Protein AF-A0A8B7DPH7-F1 (afdb_monomer_lite)

Foldseek 3Di:
DDDDPPPPVVVVVQVVLLVLLVVCLVVCLVPPQPVPCLLVQQCVVVVLDDLVLLVCLVPQDDDSSSSSNSVSVSLVVSTDSSSVSSLVSCLPRPQPVNCVSPVDGSDDDDPRPPPPDDSPCSNPVDPPVVVVVVVVVVVVVVVVVVVVVVVVVVVVVVVVVVVVVVVVVVVVVVVVVVVVVVVVVVVVVVVPVVCVVVVVVVVVVVVVVVVVVVVVVVVVVVVVVVVVVVVVVVVVVVVVVVVVVVVVVVVVVVVVVVVVVVVVVVVVVVVVVVVD

Structure (mmCIF, N/CA/C/O backbone):
data_AF-A0A8B7DPH7-F1
#
_entry.id   AF-A0A8B7DPH7-F1
#
loop_
_atom_site.group_PDB
_atom_site.id
_atom_site.type_symbol
_atom_site.label_atom_id
_atom_site.label_alt_id
_atom_site.label_comp_id
_atom_site.label_asym_id
_atom_site.label_entity_id
_atom_site.label_seq_id
_atom_site.pdbx_PDB_ins_code
_atom_site.Cartn_x
_atom_site.Cartn_y
_atom_site.Cartn_z
_atom_site.occupancy
_atom_site.B_iso_or_equiv
_atom_site.auth_seq_id
_atom_site.auth_comp_id
_atom_site.auth_asym_id
_atom_site.auth_atom_id
_atom_site.pdbx_PDB_model_num
ATOM 1 N N . MET A 1 1 ? -3.226 -8.905 -74.292 1.00 37.16 1 MET A N 1
ATOM 2 C CA . MET A 1 1 ? -2.381 -7.760 -73.893 1.00 37.16 1 MET A CA 1
ATOM 3 C C . MET A 1 1 ? -2.930 -7.196 -72.593 1.00 37.16 1 MET A C 1
ATOM 5 O O . MET A 1 1 ? -3.768 -6.309 -72.605 1.00 37.16 1 MET A O 1
ATOM 9 N N . THR A 1 2 ? -2.536 -7.794 -71.476 1.00 36.38 2 THR A N 1
ATOM 10 C CA . THR A 1 2 ? -2.945 -7.416 -70.120 1.00 36.38 2 THR A CA 1
ATOM 11 C C . THR A 1 2 ? -1.921 -6.429 -69.569 1.00 36.38 2 THR A C 1
ATOM 13 O O . THR A 1 2 ? -0.795 -6.810 -69.261 1.00 36.38 2 THR A O 1
ATOM 16 N N . LYS A 1 3 ? -2.299 -5.150 -69.490 1.00 43.75 3 LYS A N 1
ATOM 17 C CA . LYS A 1 3 ? -1.575 -4.127 -68.729 1.00 43.75 3 LYS A CA 1
ATOM 18 C C . LYS A 1 3 ? -2.349 -3.799 -67.451 1.00 43.75 3 LYS A C 1
ATOM 20 O O . LYS A 1 3 ? -3.552 -3.573 -67.500 1.00 43.75 3 LYS A O 1
ATOM 25 N N . ASN A 1 4 ? -1.578 -3.730 -66.370 1.00 44.41 4 ASN A N 1
ATOM 26 C CA . ASN A 1 4 ? -1.725 -2.874 -65.192 1.00 44.41 4 ASN A CA 1
ATOM 27 C C . ASN A 1 4 ? -2.908 -3.118 -64.245 1.00 44.41 4 ASN A C 1
ATOM 29 O O . ASN A 1 4 ? -3.894 -2.394 -64.245 1.00 44.41 4 ASN A O 1
ATOM 33 N N . SER A 1 5 ? -2.709 -4.059 -63.319 1.00 42.81 5 SER A N 1
ATOM 34 C CA . SER A 1 5 ? -3.432 -4.142 -62.038 1.00 42.81 5 SER A CA 1
ATOM 35 C C . SER A 1 5 ? -2.510 -4.066 -60.804 1.00 42.81 5 SER A C 1
ATOM 37 O O . SER A 1 5 ? -2.996 -4.075 -59.680 1.00 42.81 5 SER A O 1
ATOM 39 N N . ASN A 1 6 ? -1.187 -3.940 -60.991 1.00 41.41 6 ASN A N 1
ATOM 40 C CA . ASN A 1 6 ? -0.203 -3.862 -59.895 1.00 41.41 6 ASN A CA 1
ATOM 41 C C . ASN A 1 6 ? 0.262 -2.430 -59.562 1.00 41.41 6 ASN A C 1
ATOM 43 O O . ASN A 1 6 ? 1.024 -2.247 -58.618 1.00 41.41 6 ASN A O 1
ATOM 47 N N . GLU A 1 7 ? -0.179 -1.410 -60.304 1.00 44.41 7 GLU A N 1
ATOM 48 C CA . GLU A 1 7 ? 0.215 -0.010 -60.059 1.00 44.41 7 GLU A CA 1
ATOM 49 C C . GLU A 1 7 ? -0.716 0.720 -59.079 1.00 44.41 7 GLU A C 1
ATOM 51 O O . GLU A 1 7 ? -0.328 1.728 -58.504 1.00 44.41 7 GLU A O 1
ATOM 56 N N . THR A 1 8 ? -1.929 0.220 -58.834 1.00 42.22 8 THR A N 1
ATOM 57 C CA . THR A 1 8 ? -2.944 0.953 -58.055 1.00 42.22 8 THR A CA 1
ATOM 58 C C . THR A 1 8 ? -2.850 0.712 -56.543 1.00 42.22 8 THR A C 1
ATOM 60 O O . THR A 1 8 ? -3.292 1.552 -55.766 1.00 42.22 8 THR A O 1
ATOM 63 N N . TYR A 1 9 ? -2.240 -0.397 -56.107 1.00 39.94 9 TYR A N 1
ATOM 64 C CA . TYR A 1 9 ? -2.121 -0.754 -54.682 1.00 39.94 9 TYR A CA 1
ATOM 65 C C . TYR A 1 9 ? -0.939 -0.096 -53.958 1.00 39.94 9 TYR A C 1
ATOM 67 O O . TYR A 1 9 ? -0.947 -0.020 -52.735 1.00 39.94 9 TYR A O 1
ATOM 75 N N . SER A 1 10 ? 0.071 0.396 -54.678 1.00 46.16 10 SER A N 1
ATOM 76 C CA . SER A 1 10 ? 1.234 1.056 -54.070 1.00 46.16 10 SER A CA 1
ATOM 77 C C . SER A 1 10 ? 1.030 2.559 -53.866 1.00 46.16 10 SER A C 1
ATOM 79 O O . SER A 1 10 ? 1.686 3.152 -53.019 1.00 46.16 10 SER A O 1
ATOM 81 N N . VAL A 1 11 ? 0.125 3.199 -54.611 1.00 48.25 11 VAL A N 1
ATOM 82 C CA . VAL A 1 11 ? -0.039 4.664 -54.598 1.00 48.25 11 VAL A CA 1
ATOM 83 C C . VAL A 1 11 ? -0.755 5.160 -53.333 1.00 48.25 11 VAL A C 1
ATOM 85 O O . VAL A 1 11 ? -0.396 6.210 -52.809 1.00 48.25 11 VAL A O 1
ATOM 88 N N . THR A 1 12 ? -1.695 4.391 -52.780 1.00 50.06 12 THR A N 1
ATOM 89 C CA . THR A 1 12 ? -2.508 4.796 -51.616 1.00 50.06 12 THR A CA 1
ATOM 90 C C . THR A 1 12 ? -1.765 4.728 -50.278 1.00 50.06 12 THR A C 1
ATOM 92 O O . THR A 1 12 ? -1.936 5.614 -49.445 1.00 50.06 12 THR A O 1
ATOM 95 N N . GLU A 1 13 ? -0.878 3.748 -50.065 1.00 53.19 13 GLU A N 1
ATOM 96 C CA . GLU A 1 13 ? 0.025 3.754 -48.898 1.00 53.19 13 GLU A CA 1
ATOM 97 C C . GLU A 1 13 ? 1.050 4.899 -48.979 1.00 53.19 13 GLU A C 1
ATOM 99 O O . GLU A 1 13 ? 1.464 5.447 -47.958 1.00 53.19 13 GLU A O 1
ATOM 104 N N . ASN A 1 14 ? 1.449 5.296 -50.190 1.00 53.53 14 ASN A N 1
ATOM 105 C CA . ASN A 1 14 ? 2.470 6.322 -50.401 1.00 53.53 14 ASN A CA 1
ATOM 106 C C . ASN A 1 14 ? 1.973 7.746 -50.100 1.00 53.53 14 ASN A C 1
ATOM 108 O O . ASN A 1 14 ? 2.756 8.550 -49.594 1.00 53.53 14 ASN A O 1
ATOM 112 N N . GLU A 1 15 ? 0.710 8.056 -50.398 1.00 56.31 15 GLU A N 1
ATOM 113 C CA . GLU A 1 15 ? 0.078 9.345 -50.068 1.00 56.31 15 GLU A CA 1
ATOM 114 C C . GLU A 1 15 ? -0.159 9.462 -48.552 1.00 56.31 15 GLU A C 1
ATOM 116 O O . GLU A 1 15 ? 0.304 10.418 -47.928 1.00 56.31 15 GLU A O 1
ATOM 121 N N . ASN A 1 16 ? -0.723 8.421 -47.925 1.00 64.81 16 ASN A N 1
ATOM 122 C CA . ASN A 1 16 ? -0.972 8.390 -46.478 1.00 64.81 16 ASN A CA 1
ATOM 123 C C . ASN A 1 16 ? 0.316 8.559 -45.652 1.00 64.81 16 ASN A C 1
ATOM 125 O O . ASN A 1 16 ? 0.336 9.276 -44.655 1.00 64.81 16 ASN A O 1
ATOM 129 N N . ASN A 1 17 ? 1.424 7.939 -46.074 1.00 64.50 17 ASN A N 1
ATOM 130 C CA . ASN A 1 17 ? 2.706 8.051 -45.373 1.00 64.50 17 ASN A CA 1
ATOM 131 C C . ASN A 1 17 ? 3.330 9.456 -45.470 1.00 64.50 17 ASN A C 1
ATOM 133 O O . ASN A 1 17 ? 4.033 9.874 -44.549 1.00 64.50 17 ASN A O 1
ATOM 137 N N . LYS A 1 18 ? 3.078 10.194 -46.561 1.00 67.00 18 LYS A N 1
ATOM 138 C CA . LYS A 1 18 ? 3.522 11.590 -46.708 1.00 67.00 18 LYS A CA 1
ATOM 139 C C . LYS A 1 18 ? 2.695 12.534 -45.838 1.00 67.00 18 LYS A C 1
ATOM 141 O O . LYS A 1 18 ? 3.274 13.387 -45.173 1.00 67.00 18 LYS A O 1
ATOM 146 N N . GLU A 1 19 ? 1.377 12.347 -45.795 1.00 67.69 19 GLU A N 1
ATOM 147 C CA . GLU A 1 19 ? 0.487 13.139 -44.937 1.00 67.69 19 GLU A CA 1
ATOM 148 C C . GLU A 1 19 ? 0.777 12.917 -43.442 1.00 67.69 19 GLU A C 1
ATOM 150 O O . GLU A 1 19 ? 0.804 13.869 -42.665 1.00 67.69 19 GLU A O 1
ATOM 155 N N . LEU A 1 20 ? 1.087 11.682 -43.028 1.00 67.12 20 LEU A N 1
ATOM 156 C CA . LEU A 1 20 ? 1.492 11.372 -41.648 1.00 67.12 20 LEU A CA 1
ATOM 157 C C . LEU A 1 20 ? 2.818 12.038 -41.254 1.00 67.12 20 LEU A C 1
ATOM 159 O O . LEU A 1 20 ? 2.953 12.536 -40.136 1.00 67.12 20 LEU A O 1
ATOM 163 N N . LEU A 1 21 ? 3.780 12.085 -42.178 1.00 70.50 21 LEU A N 1
ATOM 164 C CA . LEU A 1 21 ? 5.057 12.771 -41.976 1.00 70.50 21 LEU A CA 1
ATOM 165 C C . LEU A 1 21 ? 4.866 14.285 -41.809 1.00 70.50 21 LEU A C 1
ATOM 167 O O . LEU A 1 21 ? 5.524 14.891 -40.967 1.00 70.50 21 LEU A O 1
ATOM 171 N N . ASP A 1 22 ? 3.944 14.882 -42.569 1.00 68.75 22 ASP A N 1
ATOM 172 C CA . ASP A 1 22 ? 3.600 16.302 -42.461 1.00 68.75 22 ASP A CA 1
ATOM 173 C C . ASP A 1 22 ? 2.860 16.619 -41.150 1.00 68.75 22 ASP A C 1
ATOM 175 O O . ASP A 1 22 ? 3.186 17.606 -40.487 1.00 68.75 22 ASP A O 1
ATOM 179 N N . ASN A 1 23 ? 1.943 15.749 -40.716 1.00 69.06 23 ASN A N 1
ATOM 180 C CA . ASN A 1 23 ? 1.207 15.905 -39.456 1.00 69.06 23 ASN A CA 1
ATOM 181 C C . ASN A 1 23 ? 2.108 15.765 -38.215 1.00 6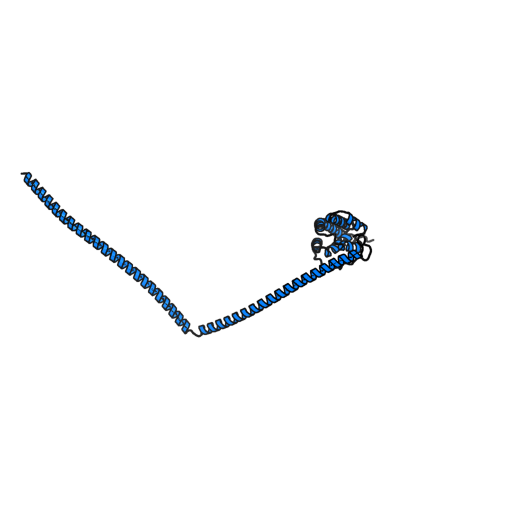9.06 23 ASN A C 1
ATOM 183 O O . ASN A 1 23 ? 1.915 16.469 -37.226 1.00 69.06 23 ASN A O 1
ATOM 187 N N . LEU A 1 24 ? 3.123 14.896 -38.272 1.00 65.56 24 LEU A N 1
ATOM 188 C CA . LEU A 1 24 ? 4.071 14.663 -37.173 1.00 65.56 24 LEU A CA 1
ATOM 189 C C . LEU A 1 24 ? 5.348 15.510 -37.284 1.00 65.56 24 LEU A C 1
ATOM 191 O O . LEU A 1 24 ? 6.212 15.446 -36.411 1.00 65.56 24 LEU A O 1
ATOM 195 N N . ARG A 1 25 ? 5.472 16.353 -38.317 1.00 70.56 25 ARG A N 1
ATOM 196 C CA . ARG A 1 25 ? 6.663 17.176 -38.594 1.00 70.56 25 ARG A CA 1
ATOM 197 C C . ARG A 1 25 ? 7.083 18.040 -37.409 1.00 70.56 25 ARG A C 1
ATOM 199 O O . ARG A 1 25 ? 8.279 18.181 -37.150 1.00 70.56 25 ARG A O 1
ATOM 206 N N . VAL A 1 26 ? 6.118 18.601 -36.681 1.00 67.62 26 VAL A N 1
ATOM 207 C CA . VAL A 1 26 ? 6.378 19.447 -35.507 1.00 67.62 26 VAL A CA 1
ATOM 208 C C . VAL A 1 26 ? 6.921 18.607 -34.351 1.00 67.62 26 VAL A C 1
ATOM 210 O O . VAL A 1 26 ? 7.946 18.959 -33.776 1.00 67.62 26 VAL A O 1
ATOM 213 N N . GLU A 1 27 ? 6.296 17.462 -34.075 1.00 65.12 27 GLU A N 1
ATOM 214 C CA . GLU A 1 27 ? 6.673 16.559 -32.983 1.00 65.12 27 GLU A CA 1
ATOM 215 C C . GLU A 1 27 ? 8.032 15.881 -33.230 1.00 65.12 27 GLU A C 1
ATOM 217 O O . GLU A 1 27 ? 8.851 15.741 -32.320 1.00 65.12 27 GLU A O 1
ATOM 222 N N . ILE A 1 28 ? 8.323 15.529 -34.485 1.00 68.12 28 ILE A N 1
ATOM 223 C CA . ILE A 1 28 ? 9.625 14.998 -34.898 1.00 68.12 28 ILE A CA 1
ATOM 224 C C . ILE A 1 28 ? 10.692 16.094 -34.779 1.00 68.12 28 ILE A C 1
ATOM 226 O O . ILE A 1 28 ? 11.747 15.855 -34.206 1.00 68.12 28 ILE A O 1
ATOM 230 N N . THR A 1 29 ? 10.426 17.324 -35.225 1.00 65.75 29 THR A N 1
ATOM 231 C CA . THR A 1 29 ? 11.390 18.438 -35.105 1.00 65.75 29 THR A CA 1
ATOM 232 C C . THR A 1 29 ? 11.739 18.777 -33.651 1.00 65.75 29 THR A C 1
ATOM 234 O O . THR A 1 29 ? 12.865 19.192 -33.356 1.00 65.75 29 THR A O 1
ATOM 237 N N . THR A 1 30 ? 10.804 18.584 -32.717 1.00 65.31 30 THR A N 1
ATOM 238 C CA . THR A 1 30 ? 11.044 18.824 -31.288 1.00 65.31 30 THR A CA 1
ATOM 239 C C . THR A 1 30 ? 11.777 17.674 -30.602 1.00 65.31 30 THR A C 1
ATOM 241 O O . THR A 1 30 ? 12.652 17.931 -29.771 1.00 65.31 30 THR A O 1
ATOM 244 N N . ASN A 1 31 ? 11.456 16.429 -30.963 1.00 63.78 31 ASN A N 1
ATOM 245 C CA . ASN A 1 31 ? 11.869 15.236 -30.217 1.00 63.78 31 ASN A CA 1
ATOM 246 C C . ASN A 1 31 ? 12.969 14.409 -30.901 1.00 63.78 31 ASN A C 1
ATOM 248 O O . ASN A 1 31 ? 13.509 13.492 -30.279 1.00 63.78 31 ASN A O 1
ATOM 252 N N . LEU A 1 32 ? 13.300 14.698 -32.162 1.00 66.94 32 LEU A N 1
ATOM 253 C CA . LEU A 1 32 ? 14.368 14.023 -32.893 1.00 66.94 32 LEU A CA 1
ATOM 254 C C . LEU A 1 32 ? 15.706 14.719 -32.646 1.00 66.94 32 LEU A C 1
ATOM 256 O O . LEU A 1 32 ? 15.852 15.924 -32.876 1.00 66.94 32 LEU A O 1
ATOM 260 N N . ASP A 1 33 ? 16.696 13.944 -32.208 1.00 62.97 33 ASP A N 1
ATOM 261 C CA . ASP A 1 33 ? 18.062 14.426 -32.065 1.00 62.97 33 ASP A CA 1
ATOM 262 C C . ASP A 1 33 ? 18.926 13.971 -33.243 1.00 62.97 33 ASP A C 1
ATOM 264 O O . ASP A 1 33 ? 19.362 12.826 -33.327 1.00 62.97 33 ASP A O 1
ATOM 268 N N . ILE A 1 34 ? 19.169 14.893 -34.171 1.00 59.25 34 ILE A N 1
ATOM 269 C CA . ILE A 1 34 ? 19.944 14.655 -35.398 1.00 59.25 34 ILE A CA 1
ATOM 270 C C . ILE A 1 34 ? 21.416 14.379 -35.103 1.00 59.25 34 ILE A C 1
ATOM 272 O O . ILE A 1 34 ? 22.117 13.786 -35.916 1.00 59.25 34 ILE A O 1
ATOM 276 N N . HIS A 1 35 ? 21.905 14.809 -33.940 1.00 55.56 35 HIS A N 1
ATOM 277 C CA . HIS A 1 35 ? 23.291 14.576 -33.551 1.00 55.56 35 HIS A CA 1
ATOM 278 C C . HIS A 1 35 ? 23.592 13.091 -33.313 1.00 55.56 35 HIS A C 1
ATOM 280 O O . HIS A 1 35 ? 24.759 12.702 -33.279 1.00 55.56 35 HIS A O 1
ATOM 286 N N . ARG A 1 36 ? 22.562 12.239 -33.208 1.00 55.19 36 ARG A N 1
ATOM 287 C CA . ARG A 1 36 ? 22.741 10.790 -33.201 1.00 55.19 36 ARG A CA 1
ATOM 288 C C . ARG A 1 36 ? 22.964 10.267 -34.616 1.00 55.19 36 ARG A C 1
ATOM 290 O O . ARG A 1 36 ? 22.043 10.085 -35.410 1.00 55.19 36 ARG A O 1
ATOM 297 N N . GLN A 1 37 ? 24.230 9.975 -34.893 1.00 57.84 37 GLN A N 1
ATOM 298 C CA . GLN A 1 37 ? 24.756 9.506 -36.176 1.00 57.84 37 GLN A CA 1
ATOM 299 C C . GLN A 1 37 ? 24.141 8.187 -36.678 1.00 57.84 37 GLN A C 1
ATOM 301 O O . GLN A 1 37 ? 24.302 7.839 -37.844 1.00 57.84 37 GLN A O 1
ATOM 306 N N . PHE A 1 38 ? 23.393 7.462 -35.842 1.00 65.25 38 PHE A N 1
ATOM 307 C CA . PHE A 1 38 ? 22.786 6.188 -36.215 1.00 65.25 38 PHE A CA 1
ATOM 308 C C . PHE A 1 38 ? 21.736 6.322 -37.326 1.00 65.25 38 PHE A C 1
ATOM 310 O O . PHE A 1 38 ? 21.751 5.519 -38.257 1.00 65.25 38 PHE A O 1
ATOM 317 N N . ILE A 1 39 ? 20.852 7.331 -37.278 1.00 71.62 39 ILE A N 1
ATOM 318 C CA . ILE A 1 39 ? 19.797 7.490 -38.299 1.00 71.62 39 ILE A CA 1
ATOM 319 C C . ILE A 1 39 ? 20.412 7.749 -39.674 1.00 71.62 39 ILE A C 1
ATOM 321 O O . ILE A 1 39 ? 20.001 7.129 -40.655 1.00 71.62 39 ILE A O 1
ATOM 325 N N . PHE A 1 40 ? 21.419 8.621 -39.753 1.00 68.69 40 PHE A N 1
ATOM 326 C CA . PHE A 1 40 ? 22.119 8.883 -41.010 1.00 68.69 40 PHE A CA 1
ATOM 327 C C . PHE A 1 40 ? 22.828 7.645 -41.523 1.00 68.69 40 PHE A C 1
ATOM 329 O O . PHE A 1 40 ? 22.610 7.248 -42.663 1.00 68.69 40 PHE A O 1
ATOM 336 N N . SER A 1 41 ? 23.603 6.982 -40.670 1.00 65.62 41 SER A N 1
ATOM 337 C CA . SER A 1 41 ? 24.344 5.783 -41.049 1.00 65.62 41 SER A CA 1
ATOM 338 C C . SER A 1 41 ? 23.421 4.644 -41.487 1.00 65.62 41 SER A C 1
ATOM 340 O O . SER A 1 41 ? 23.726 3.936 -42.449 1.00 65.62 41 SER A O 1
ATOM 342 N N . TYR A 1 42 ? 22.251 4.503 -40.857 1.00 69.38 42 TYR A N 1
ATOM 343 C CA . TYR A 1 42 ? 21.229 3.548 -41.273 1.00 69.38 42 TYR A CA 1
ATOM 344 C C . TYR A 1 42 ? 20.652 3.903 -42.649 1.00 69.38 42 TYR A C 1
ATOM 346 O O . TYR A 1 42 ? 20.609 3.048 -43.534 1.00 69.38 42 TYR A O 1
ATOM 354 N N . LEU A 1 43 ? 20.270 5.160 -42.877 1.00 72.19 43 LEU A N 1
ATOM 355 C CA . LEU A 1 43 ? 19.687 5.593 -44.148 1.00 72.19 43 LEU A CA 1
ATOM 356 C C . LEU A 1 43 ? 20.696 5.578 -45.312 1.00 72.19 43 LEU A C 1
ATOM 358 O O . LEU A 1 43 ? 20.323 5.199 -46.424 1.00 72.19 43 LEU A O 1
ATOM 362 N N . ILE A 1 44 ? 21.973 5.880 -45.057 1.00 71.56 44 ILE A N 1
ATOM 363 C CA . ILE A 1 44 ? 23.074 5.720 -46.023 1.00 71.56 44 ILE A CA 1
ATOM 364 C C . ILE A 1 44 ? 23.278 4.233 -46.344 1.00 71.56 44 ILE A C 1
ATOM 366 O O . ILE A 1 44 ? 23.359 3.852 -47.512 1.00 71.56 44 ILE A O 1
ATOM 370 N N . SER A 1 45 ? 23.271 3.350 -45.334 1.00 67.38 45 SER A N 1
ATOM 371 C CA . SER A 1 45 ? 23.409 1.897 -45.553 1.00 67.38 45 SER A CA 1
ATOM 372 C C . SER A 1 45 ? 22.277 1.312 -46.407 1.00 67.38 45 SER A C 1
ATOM 374 O O . SER A 1 45 ? 22.467 0.335 -47.134 1.00 67.38 45 SER A O 1
ATOM 376 N N . LYS A 1 46 ? 21.093 1.933 -46.346 1.00 68.00 46 LYS A N 1
ATOM 377 C CA . LYS A 1 46 ? 19.915 1.582 -47.144 1.00 68.00 46 LYS A CA 1
ATOM 378 C C . LYS A 1 46 ? 19.852 2.311 -48.489 1.00 68.00 46 LYS A C 1
ATOM 380 O O . LYS A 1 46 ? 18.882 2.109 -49.213 1.00 68.00 46 LYS A O 1
ATOM 385 N N . LYS A 1 47 ? 20.882 3.096 -48.846 1.00 66.12 47 LYS A N 1
ATOM 386 C CA . LYS A 1 47 ? 20.969 3.909 -50.076 1.00 66.12 47 LYS A CA 1
ATOM 387 C C . LYS A 1 47 ? 19.789 4.874 -50.250 1.00 66.12 47 LYS A C 1
ATOM 389 O O . LYS A 1 47 ? 19.335 5.118 -51.364 1.00 66.12 47 LYS A O 1
ATOM 394 N N . VAL A 1 48 ? 19.241 5.359 -49.138 1.00 73.75 48 VAL A N 1
ATOM 395 C CA . VAL A 1 48 ? 18.148 6.342 -49.127 1.00 73.75 48 VAL A CA 1
ATOM 396 C C . VAL A 1 48 ? 18.706 7.764 -49.140 1.00 73.75 48 VAL A C 1
ATOM 398 O O . VAL A 1 48 ? 18.107 8.646 -49.753 1.00 73.75 48 VAL A O 1
ATOM 401 N N . LEU A 1 49 ? 19.838 7.975 -48.468 1.00 74.19 49 LEU A N 1
ATOM 402 C CA . LEU A 1 49 ? 20.562 9.241 -48.441 1.00 74.19 49 LEU A CA 1
ATOM 403 C C . LEU A 1 49 ? 21.903 9.083 -49.142 1.00 74.19 49 LEU A C 1
ATOM 405 O O . LEU A 1 49 ? 22.606 8.096 -48.906 1.00 74.19 49 LEU A O 1
ATOM 409 N N . ASP A 1 50 ? 22.231 10.074 -49.963 1.00 76.62 50 ASP A N 1
ATOM 410 C CA . ASP A 1 50 ? 23.534 10.208 -50.599 1.00 76.62 50 ASP A CA 1
ATOM 411 C C . ASP A 1 50 ? 24.419 11.170 -49.789 1.00 76.62 50 ASP A C 1
ATOM 413 O O . ASP A 1 50 ? 23.946 11.919 -48.932 1.00 76.62 50 ASP A O 1
ATOM 417 N N . GLU A 1 51 ? 25.723 11.154 -50.053 1.00 66.94 51 GLU A N 1
ATOM 418 C CA . GLU A 1 51 ? 26.713 11.970 -49.337 1.00 66.94 51 GLU A CA 1
ATOM 419 C C . GLU A 1 51 ? 26.433 13.480 -49.468 1.00 66.94 51 GLU A C 1
ATOM 421 O O . GLU A 1 51 ? 26.502 14.215 -48.482 1.00 66.94 51 GLU A O 1
ATOM 426 N N . GLU A 1 52 ? 25.983 13.915 -50.649 1.00 72.44 52 GLU A N 1
ATOM 427 C CA . GLU A 1 52 ? 25.555 15.295 -50.924 1.00 72.44 52 GLU A CA 1
ATOM 428 C C . GLU A 1 52 ? 24.317 15.703 -50.108 1.00 72.44 52 GLU A C 1
ATOM 430 O O . GLU A 1 52 ? 24.217 16.842 -49.648 1.00 72.44 52 GLU A O 1
ATOM 435 N N . ASP A 1 53 ? 23.380 14.777 -49.876 1.00 76.06 53 ASP A N 1
ATOM 436 C CA . ASP A 1 53 ? 22.194 15.049 -49.059 1.00 76.06 53 ASP A CA 1
ATOM 437 C C . ASP A 1 53 ? 22.593 15.254 -47.591 1.00 76.06 53 ASP A C 1
ATOM 439 O O . ASP A 1 53 ? 22.086 16.154 -46.916 1.00 76.06 53 ASP A O 1
ATOM 443 N N . CYS A 1 54 ? 23.524 14.438 -47.089 1.00 69.94 54 CYS A N 1
ATOM 444 C CA . CYS A 1 54 ? 24.050 14.558 -45.732 1.00 69.94 54 CYS A CA 1
ATOM 445 C C . CYS A 1 54 ? 24.781 15.889 -45.521 1.00 69.94 54 CYS A C 1
ATOM 447 O O . CYS A 1 54 ? 24.544 16.562 -44.514 1.00 69.94 54 CYS A O 1
ATOM 449 N N . GLU A 1 55 ? 25.605 16.307 -46.481 1.00 70.19 55 GLU A N 1
ATOM 450 C CA . GLU A 1 55 ? 26.269 17.610 -46.450 1.00 70.19 55 GLU A CA 1
ATOM 451 C C . GLU A 1 55 ? 25.252 18.762 -46.513 1.00 70.19 55 GLU A C 1
ATOM 453 O O . GLU A 1 55 ? 25.333 19.711 -45.726 1.00 70.19 55 GLU A O 1
ATOM 458 N N . GLN A 1 56 ? 24.221 18.645 -47.358 1.00 76.88 56 GLN A N 1
ATOM 459 C CA . GLN A 1 56 ? 23.132 19.620 -47.429 1.00 76.88 56 GLN A CA 1
ATOM 460 C C . GLN A 1 56 ? 22.423 19.777 -46.074 1.00 76.88 56 GLN A C 1
ATOM 462 O O . GLN A 1 56 ? 22.160 20.899 -45.643 1.00 76.88 56 GLN A O 1
ATOM 467 N N . ILE A 1 57 ? 22.148 18.679 -45.367 1.00 75.44 57 ILE A N 1
ATOM 468 C CA . ILE A 1 57 ? 21.485 18.703 -44.052 1.00 75.44 57 ILE A CA 1
ATOM 469 C C . ILE A 1 57 ? 22.377 19.357 -43.003 1.00 75.44 57 ILE A C 1
ATOM 471 O O . ILE A 1 57 ? 21.906 20.192 -42.226 1.00 75.44 57 ILE A O 1
ATOM 475 N N . MET A 1 58 ? 23.668 19.028 -43.005 1.00 68.81 58 MET A N 1
ATOM 476 C CA . MET A 1 58 ? 24.637 19.583 -42.063 1.00 68.81 58 MET A CA 1
ATOM 477 C C . MET A 1 58 ? 24.856 21.086 -42.260 1.00 68.81 58 MET A C 1
ATOM 479 O O . MET A 1 58 ? 25.006 21.796 -41.259 1.00 68.81 58 MET A O 1
ATOM 483 N N . ASN A 1 59 ? 24.772 21.560 -43.507 1.00 70.88 59 ASN A N 1
ATOM 484 C CA . ASN A 1 59 ? 24.971 22.957 -43.898 1.00 70.88 59 ASN A CA 1
ATOM 485 C C . ASN A 1 59 ? 23.669 23.786 -43.949 1.00 70.88 59 ASN A C 1
ATOM 487 O O . ASN A 1 59 ? 23.723 25.003 -44.106 1.00 70.88 59 ASN A O 1
ATOM 491 N N . SER A 1 60 ? 22.497 23.159 -43.790 1.00 68.06 60 SER A N 1
ATOM 492 C CA . SER A 1 60 ? 21.184 23.813 -43.951 1.00 68.06 60 SER A CA 1
ATOM 493 C C . SER A 1 60 ? 20.795 24.820 -42.858 1.00 68.06 60 SER A C 1
ATOM 495 O O . SER A 1 60 ? 19.899 25.637 -43.075 1.00 68.06 60 SER A O 1
ATOM 497 N N . GLY A 1 61 ? 21.431 24.790 -41.683 1.00 64.44 61 GLY A N 1
ATOM 498 C CA . GLY A 1 61 ? 21.090 25.703 -40.589 1.00 64.44 61 GLY A CA 1
ATOM 499 C C . GLY A 1 61 ? 21.984 25.583 -39.357 1.00 64.44 61 GLY A C 1
ATOM 500 O O . GLY A 1 61 ? 22.665 24.580 -39.157 1.00 64.44 61 GLY A O 1
ATOM 501 N N . VAL A 1 62 ? 21.971 26.613 -38.507 1.00 65.00 62 VAL A N 1
ATOM 502 C CA . VAL A 1 62 ? 22.780 26.667 -37.271 1.00 65.00 62 VAL A CA 1
ATOM 503 C C . VAL A 1 62 ? 22.088 25.919 -36.129 1.00 65.00 62 VAL A C 1
ATOM 505 O O . VAL A 1 62 ? 22.749 25.349 -35.263 1.00 65.00 62 VAL A O 1
ATOM 508 N N . THR A 1 63 ? 20.752 25.883 -36.125 1.00 72.62 63 THR A N 1
ATOM 509 C CA . THR A 1 63 ? 19.975 25.251 -35.053 1.00 72.62 63 THR A CA 1
ATOM 510 C C . THR A 1 63 ? 19.590 23.815 -35.398 1.00 72.62 63 THR A C 1
ATOM 512 O O . THR A 1 63 ? 19.300 23.481 -36.549 1.00 72.62 63 THR A O 1
ATOM 515 N N . ARG A 1 64 ? 19.519 22.955 -34.373 1.00 72.44 64 ARG A N 1
ATOM 516 C CA . ARG A 1 64 ? 19.090 21.551 -34.505 1.00 72.44 64 ARG A CA 1
ATOM 517 C C . ARG A 1 64 ? 17.765 21.432 -35.261 1.00 72.44 64 ARG A C 1
ATOM 519 O O . ARG A 1 64 ? 17.642 20.619 -36.161 1.00 72.44 64 ARG A O 1
ATOM 526 N N . GLN A 1 65 ? 16.792 22.282 -34.942 1.00 72.44 65 GLN A N 1
ATOM 527 C CA . GLN A 1 65 ? 15.455 22.245 -35.543 1.00 72.44 65 GLN A CA 1
ATOM 528 C C . GLN A 1 65 ? 15.470 22.530 -37.052 1.00 72.44 65 GLN A C 1
ATOM 530 O O . GLN A 1 65 ? 14.769 21.859 -37.801 1.00 72.44 65 GLN A O 1
ATOM 535 N N . GLN A 1 66 ? 16.300 23.471 -37.515 1.00 73.75 66 GLN A N 1
ATOM 536 C CA . GLN A 1 66 ? 16.440 23.773 -38.946 1.00 73.75 66 GLN A CA 1
ATOM 537 C C . GLN A 1 66 ? 17.024 22.587 -39.713 1.00 73.75 66 GLN A C 1
ATOM 539 O O . GLN A 1 66 ? 16.511 22.223 -40.773 1.00 73.75 66 GLN A O 1
ATOM 544 N N . LYS A 1 67 ? 18.028 21.930 -39.125 1.00 75.81 67 LYS A N 1
ATOM 545 C CA . LYS A 1 67 ? 18.592 20.697 -39.673 1.00 75.81 67 LYS A CA 1
ATOM 546 C C . LYS A 1 67 ? 17.545 19.573 -39.722 1.00 75.81 67 LYS A C 1
ATOM 548 O O . LYS A 1 67 ? 17.519 18.835 -40.703 1.00 75.81 67 LYS A O 1
ATOM 553 N N . VAL A 1 68 ? 16.643 19.464 -38.727 1.00 75.94 68 VAL A N 1
ATOM 554 C CA . VAL A 1 68 ? 15.612 18.394 -38.698 1.00 75.94 68 VAL A CA 1
ATOM 555 C C . VAL A 1 68 ? 14.617 18.656 -39.818 1.00 75.94 68 VAL A C 1
ATOM 557 O O . VAL A 1 68 ? 14.273 17.747 -40.567 1.00 75.94 68 VAL A O 1
ATOM 560 N N . CYS A 1 69 ? 14.182 19.907 -39.963 1.00 76.69 69 CYS A N 1
ATOM 561 C CA . CYS A 1 69 ? 13.272 20.311 -41.025 1.00 76.69 69 CYS A CA 1
ATOM 562 C C . CYS A 1 69 ? 13.842 19.980 -42.409 1.00 76.69 69 CYS A C 1
ATOM 564 O O . CYS A 1 69 ? 13.145 19.362 -43.210 1.00 76.69 69 CYS A O 1
ATOM 566 N N . CYS A 1 70 ? 15.111 20.320 -42.665 1.00 77.88 70 CYS A N 1
ATOM 567 C CA . CYS A 1 70 ? 15.768 20.010 -43.935 1.00 77.88 70 CYS A CA 1
ATOM 568 C C . CYS A 1 70 ? 15.880 18.495 -44.174 1.00 77.88 70 CYS A C 1
ATOM 570 O O . CYS A 1 70 ? 15.601 18.011 -45.271 1.00 77.88 70 CYS A O 1
ATOM 572 N N . PHE A 1 71 ? 16.212 17.734 -43.131 1.00 79.69 71 PHE A N 1
ATOM 573 C CA . PHE A 1 71 ? 16.272 16.275 -43.171 1.00 79.69 71 PHE A CA 1
ATOM 574 C C . PHE A 1 71 ? 14.919 15.631 -43.513 1.00 79.69 71 PHE A C 1
ATOM 576 O O . PHE A 1 71 ? 14.846 14.773 -44.395 1.00 79.69 71 PHE A O 1
ATOM 583 N N . ILE A 1 72 ? 13.834 16.086 -42.881 1.00 78.88 72 ILE A N 1
ATOM 584 C CA . ILE A 1 72 ? 12.467 15.634 -43.179 1.00 78.88 72 ILE A CA 1
ATOM 585 C C . ILE A 1 72 ? 12.096 15.972 -44.631 1.00 78.88 72 ILE A C 1
ATOM 587 O O . ILE A 1 72 ? 11.533 15.131 -45.334 1.00 78.88 72 ILE A O 1
ATOM 591 N N . ASP A 1 73 ? 12.452 17.167 -45.111 1.00 81.44 73 ASP A N 1
ATOM 592 C CA . ASP A 1 73 ? 12.186 17.585 -46.492 1.00 81.44 73 ASP A CA 1
ATOM 593 C C . ASP A 1 73 ? 12.960 16.741 -47.520 1.00 81.44 73 ASP A C 1
ATOM 595 O O . ASP A 1 73 ? 12.446 16.450 -48.603 1.00 81.44 73 ASP A O 1
ATOM 599 N N . ILE A 1 74 ? 14.176 16.299 -47.194 1.00 81.44 74 ILE A N 1
ATOM 600 C CA . ILE A 1 74 ? 14.964 15.384 -48.035 1.00 81.44 74 ILE A CA 1
ATOM 601 C C . ILE A 1 74 ? 14.349 13.986 -48.054 1.00 81.44 74 ILE A C 1
ATOM 603 O O . ILE A 1 74 ? 14.151 13.427 -49.134 1.00 81.44 74 ILE A O 1
ATOM 607 N N . ILE A 1 75 ? 13.957 13.445 -46.898 1.00 79.62 75 ILE A N 1
ATOM 608 C CA . ILE A 1 75 ? 13.259 12.151 -46.828 1.00 79.62 75 ILE A CA 1
ATOM 609 C C . ILE A 1 75 ? 11.964 12.193 -47.644 1.00 79.62 75 ILE A C 1
ATOM 611 O O . ILE A 1 75 ? 11.668 11.259 -48.392 1.00 79.62 75 ILE A O 1
ATOM 615 N N . ARG A 1 76 ? 11.222 13.303 -47.568 1.00 77.12 76 ARG A N 1
ATOM 616 C CA . ARG A 1 76 ? 10.013 13.519 -48.368 1.00 77.12 76 ARG A CA 1
ATOM 617 C C . ARG A 1 76 ? 10.308 13.513 -49.870 1.00 77.12 76 ARG A C 1
ATOM 619 O O . ARG A 1 76 ? 9.550 12.903 -50.627 1.00 77.12 76 ARG A O 1
ATOM 626 N N . ARG A 1 77 ? 11.409 14.143 -50.304 1.00 78.62 77 ARG A N 1
ATOM 627 C CA . ARG A 1 77 ? 11.862 14.155 -51.710 1.00 78.62 77 ARG A CA 1
ATOM 628 C C . ARG A 1 77 ? 12.281 12.768 -52.214 1.00 78.62 77 ARG A C 1
ATOM 630 O O . ARG A 1 77 ? 12.021 12.457 -53.372 1.00 78.62 77 ARG A O 1
ATOM 637 N N . LYS A 1 78 ? 12.857 11.916 -51.357 1.00 76.75 78 LYS A N 1
ATOM 638 C CA . LYS A 1 78 ? 13.267 10.535 -51.698 1.00 76.75 78 LYS A CA 1
ATOM 639 C C . LYS A 1 78 ? 12.092 9.543 -51.798 1.00 76.75 78 LYS A C 1
ATOM 641 O O . LYS A 1 78 ? 12.275 8.411 -52.245 1.00 76.75 78 LYS A O 1
ATOM 646 N N . GLY A 1 79 ? 10.875 9.956 -51.439 1.00 74.50 79 GLY A N 1
ATOM 647 C CA . GLY A 1 79 ? 9.650 9.183 -51.657 1.00 74.50 79 GLY A CA 1
ATOM 648 C C . GLY A 1 79 ? 9.404 8.071 -50.629 1.00 74.50 79 GLY A C 1
ATOM 649 O O . GLY A 1 79 ? 9.968 8.053 -49.538 1.00 74.50 79 GLY A O 1
ATOM 650 N N . SER A 1 80 ? 8.515 7.132 -50.962 1.00 69.06 80 SER A N 1
ATOM 651 C CA . SER A 1 80 ? 7.967 6.152 -50.008 1.00 69.06 80 SER A CA 1
ATOM 652 C C . SER A 1 80 ? 8.984 5.161 -49.448 1.00 69.06 80 SER A C 1
ATOM 654 O O . SER A 1 80 ? 8.869 4.752 -48.292 1.00 69.06 80 SER A O 1
ATOM 656 N N . SER A 1 81 ? 10.019 4.825 -50.222 1.00 72.69 81 SER A N 1
ATOM 657 C CA . SER A 1 81 ? 11.144 4.030 -49.723 1.00 72.69 81 SER A CA 1
ATOM 658 C C . SER A 1 81 ? 11.877 4.761 -48.595 1.00 72.69 81 SER A C 1
ATOM 660 O O . SER A 1 81 ? 12.201 4.149 -47.579 1.00 72.69 81 SER A O 1
ATOM 662 N N . GLY A 1 82 ? 12.075 6.077 -48.720 1.00 73.12 82 GLY A N 1
ATOM 663 C CA . GLY A 1 82 ? 12.746 6.867 -47.693 1.00 73.12 82 GLY A CA 1
ATOM 664 C C . GLY A 1 82 ? 11.938 6.966 -46.406 1.00 73.12 82 GLY A C 1
ATOM 665 O O . GLY A 1 82 ? 12.482 6.761 -45.325 1.00 73.12 82 GLY A O 1
ATOM 666 N N . ILE A 1 83 ? 10.625 7.177 -46.522 1.00 75.19 83 ILE A N 1
ATOM 667 C CA . ILE A 1 83 ? 9.726 7.261 -45.363 1.00 75.19 83 ILE A CA 1
ATOM 668 C C . ILE A 1 83 ? 9.665 5.921 -44.617 1.00 75.19 83 ILE A C 1
ATOM 670 O O . ILE A 1 83 ? 9.771 5.896 -43.396 1.00 75.19 83 ILE A O 1
ATOM 674 N N . LYS A 1 84 ? 9.579 4.793 -45.332 1.00 75.69 84 LYS A N 1
ATOM 675 C CA . LYS A 1 84 ? 9.552 3.462 -44.709 1.00 75.69 84 LYS A CA 1
ATOM 676 C C . LYS A 1 84 ? 10.821 3.169 -43.905 1.00 75.69 84 LYS A C 1
ATOM 678 O O . LYS A 1 84 ? 10.738 2.771 -42.749 1.00 75.69 84 LYS A O 1
ATOM 683 N N . HIS A 1 85 ? 11.991 3.411 -44.494 1.00 74.25 85 HIS A N 1
ATOM 684 C CA . HIS A 1 85 ? 13.262 3.194 -43.799 1.00 74.25 85 HIS A CA 1
ATOM 685 C C . HIS A 1 85 ? 13.493 4.218 -42.681 1.00 74.25 85 HIS A C 1
ATOM 687 O O . HIS A 1 85 ? 14.141 3.897 -41.689 1.00 74.25 85 HIS A O 1
ATOM 693 N N . PHE A 1 86 ? 12.945 5.427 -42.804 1.00 76.81 86 PHE A N 1
ATOM 694 C CA . PHE A 1 86 ? 12.962 6.413 -41.730 1.00 76.81 86 PHE A CA 1
ATOM 695 C C . PHE A 1 86 ? 12.122 5.966 -40.528 1.00 76.81 86 PHE A C 1
ATOM 697 O O . PHE A 1 86 ? 12.586 6.072 -39.398 1.00 76.81 86 PHE A O 1
ATOM 704 N N . ILE A 1 87 ? 10.934 5.399 -40.752 1.00 74.25 87 ILE A N 1
ATOM 705 C CA . ILE A 1 87 ? 10.102 4.825 -39.683 1.00 74.25 87 ILE A CA 1
ATOM 706 C C . ILE A 1 87 ? 10.827 3.660 -38.999 1.00 74.25 87 ILE A C 1
ATOM 708 O O . ILE A 1 87 ? 10.857 3.601 -37.772 1.00 74.25 87 ILE A O 1
ATOM 712 N N . ASP A 1 88 ? 11.469 2.782 -39.773 1.00 72.81 88 ASP A N 1
ATOM 713 C CA . ASP A 1 88 ? 12.287 1.696 -39.220 1.00 72.81 88 ASP A CA 1
ATOM 714 C C . ASP A 1 88 ? 13.452 2.239 -38.364 1.00 72.81 88 ASP A C 1
ATOM 716 O O . ASP A 1 88 ? 13.795 1.656 -37.338 1.00 72.81 88 ASP A O 1
ATOM 720 N N . ALA A 1 89 ? 14.046 3.377 -38.744 1.00 71.81 89 ALA A N 1
ATOM 721 C CA . ALA A 1 89 ? 15.088 4.041 -37.956 1.00 71.81 89 ALA A CA 1
ATOM 722 C C . ALA A 1 89 ? 14.532 4.727 -36.691 1.00 71.81 89 ALA A C 1
ATOM 724 O O . ALA A 1 89 ? 15.181 4.711 -35.641 1.00 71.81 89 ALA A O 1
ATOM 725 N N . LEU A 1 90 ? 13.322 5.298 -36.764 1.00 72.75 90 LEU A N 1
ATOM 726 C CA . LEU A 1 90 ? 12.621 5.888 -35.618 1.00 72.75 90 LEU A CA 1
ATOM 727 C C . LEU A 1 90 ? 12.269 4.845 -34.553 1.00 72.75 90 LEU A C 1
ATOM 729 O O . LEU A 1 90 ? 12.281 5.182 -33.370 1.00 72.75 90 LEU A O 1
ATOM 733 N N . GLU A 1 91 ? 12.002 3.593 -34.947 1.00 70.56 91 GLU A N 1
ATOM 734 C CA . GLU A 1 91 ? 11.776 2.472 -34.019 1.00 70.56 91 GLU A CA 1
ATOM 735 C C . GLU A 1 91 ? 12.932 2.312 -33.016 1.00 70.56 91 GLU A C 1
ATOM 737 O O . GLU A 1 91 ? 12.704 1.955 -31.860 1.00 70.56 91 GLU A O 1
ATOM 742 N N . TYR A 1 92 ? 14.158 2.628 -33.448 1.00 66.38 92 TYR A N 1
ATOM 743 C CA . TYR A 1 92 ? 15.378 2.502 -32.654 1.00 66.38 92 TYR A CA 1
ATOM 744 C C . TYR A 1 92 ? 15.714 3.766 -31.855 1.00 66.38 92 TYR A C 1
ATOM 746 O O . TYR A 1 92 ? 15.999 3.682 -30.661 1.00 66.38 92 TYR A O 1
ATOM 754 N N . GLU A 1 93 ? 15.694 4.939 -32.496 1.00 65.12 93 GLU A N 1
ATOM 755 C CA . GLU A 1 93 ? 16.133 6.175 -31.836 1.00 65.12 93 GLU A CA 1
ATOM 756 C C . GLU A 1 93 ? 15.104 6.757 -30.874 1.00 65.12 93 GLU A C 1
ATOM 758 O O . GLU A 1 93 ? 15.462 7.341 -29.849 1.00 65.12 93 GLU A O 1
ATOM 763 N N . ASN A 1 94 ? 13.816 6.617 -31.187 1.00 66.56 94 ASN A N 1
ATOM 764 C CA . ASN A 1 94 ? 12.769 7.164 -30.345 1.00 66.56 94 ASN A CA 1
ATOM 765 C C . ASN A 1 94 ? 11.512 6.281 -30.393 1.00 66.56 94 ASN A C 1
ATOM 767 O O . ASN A 1 94 ? 10.578 6.556 -31.156 1.00 66.56 94 ASN A O 1
ATOM 771 N N . PRO A 1 95 ? 11.441 5.242 -29.538 1.00 66.56 95 PRO A N 1
ATOM 772 C CA . PRO A 1 95 ? 10.306 4.323 -29.514 1.00 66.56 95 PRO A CA 1
ATOM 773 C C . PRO A 1 95 ? 8.978 5.015 -29.158 1.00 66.56 95 PRO A C 1
ATOM 775 O O . PRO A 1 95 ? 7.913 4.490 -29.488 1.00 66.56 95 PRO A O 1
ATOM 778 N N . ALA A 1 96 ? 9.012 6.200 -28.530 1.00 63.28 96 ALA A N 1
ATOM 779 C CA . ALA A 1 96 ? 7.817 7.005 -28.281 1.00 63.28 96 ALA A CA 1
ATOM 780 C C . ALA A 1 96 ? 7.284 7.649 -29.574 1.00 63.28 96 ALA A C 1
ATOM 782 O O . ALA A 1 96 ? 6.084 7.570 -29.838 1.00 63.28 96 ALA A O 1
ATOM 783 N N . LEU A 1 97 ? 8.168 8.193 -30.420 1.00 67.31 97 LEU A N 1
ATOM 784 C CA . LEU A 1 97 ? 7.793 8.728 -31.736 1.00 67.31 97 LEU A CA 1
ATOM 785 C C . LEU A 1 97 ? 7.359 7.626 -32.708 1.00 67.31 97 LEU A C 1
ATOM 787 O O . LEU A 1 97 ? 6.407 7.814 -33.459 1.00 67.31 97 LEU A O 1
ATOM 791 N N . TYR A 1 98 ? 7.997 6.453 -32.673 1.00 67.88 98 TYR A N 1
ATOM 792 C CA . TYR A 1 98 ? 7.573 5.311 -33.490 1.00 67.88 98 TYR A CA 1
ATOM 793 C C . TYR A 1 98 ? 6.150 4.854 -33.156 1.00 67.88 98 TYR A C 1
ATOM 795 O O . TYR A 1 98 ? 5.353 4.574 -34.054 1.00 67.88 98 TYR A O 1
ATOM 803 N N . LYS A 1 99 ? 5.807 4.821 -31.862 1.00 70.31 99 LYS A N 1
ATOM 804 C CA . LYS A 1 99 ? 4.454 4.496 -31.405 1.00 70.31 99 LYS A CA 1
ATOM 805 C C . LYS A 1 99 ? 3.439 5.552 -31.845 1.00 70.31 99 LYS A C 1
ATOM 807 O O . LYS A 1 99 ? 2.329 5.179 -32.215 1.00 70.31 99 LYS A O 1
ATOM 812 N N . ALA A 1 100 ? 3.817 6.831 -31.849 1.00 63.94 100 ALA A N 1
ATOM 813 C CA . ALA A 1 100 ? 2.980 7.909 -32.376 1.00 63.94 100 ALA A CA 1
ATOM 814 C C . ALA A 1 100 ? 2.763 7.786 -33.897 1.00 63.94 100 ALA A C 1
ATOM 816 O O . ALA A 1 100 ? 1.653 7.996 -34.376 1.00 63.94 100 ALA A O 1
ATOM 817 N N . PHE A 1 101 ? 3.792 7.371 -34.645 1.00 64.06 101 PHE A N 1
ATOM 818 C CA . PHE A 1 101 ? 3.736 7.241 -36.105 1.00 64.06 101 PHE A CA 1
ATOM 819 C C . PHE A 1 101 ? 2.989 5.983 -36.582 1.00 64.06 101 PHE A C 1
ATOM 821 O O . PHE A 1 101 ? 2.270 6.022 -37.575 1.00 64.06 101 PHE A O 1
ATOM 828 N N . THR A 1 102 ? 3.158 4.847 -35.896 1.00 65.50 102 THR A N 1
ATOM 829 C CA . THR A 1 102 ? 2.675 3.533 -36.372 1.00 65.50 102 THR A CA 1
ATOM 830 C C . THR A 1 102 ? 1.574 2.912 -35.512 1.00 65.50 102 THR A C 1
ATOM 832 O O . THR A 1 102 ? 0.981 1.907 -35.909 1.00 65.50 102 THR A O 1
ATOM 835 N N . GLY A 1 103 ? 1.316 3.450 -34.314 1.00 60.94 103 GLY A N 1
ATOM 836 C CA . GLY A 1 103 ? 0.394 2.869 -33.330 1.00 60.94 103 GLY A CA 1
ATOM 837 C C . GLY A 1 103 ? 0.857 1.528 -32.739 1.00 60.94 103 GLY A C 1
ATOM 838 O O . GLY A 1 103 ? 0.127 0.922 -31.953 1.00 60.94 103 GLY A O 1
ATOM 839 N N . LYS A 1 104 ? 2.053 1.044 -33.103 1.00 60.78 104 LYS A N 1
ATOM 840 C CA . LYS A 1 104 ? 2.618 -0.244 -32.677 1.00 60.78 104 LYS A CA 1
ATOM 841 C C . LYS A 1 104 ? 3.791 -0.030 -31.723 1.00 60.78 104 LYS A C 1
ATOM 843 O O . LYS A 1 104 ? 4.472 0.990 -31.763 1.00 60.78 104 LYS A O 1
ATOM 848 N N . ASN A 1 105 ? 4.023 -1.002 -30.843 1.00 55.03 105 ASN A N 1
ATOM 849 C CA . ASN A 1 105 ? 5.171 -0.970 -29.941 1.00 55.03 105 ASN A CA 1
ATOM 850 C C . ASN A 1 105 ? 6.444 -1.347 -30.715 1.00 55.03 105 ASN A C 1
ATOM 852 O O . ASN A 1 105 ? 6.451 -2.348 -31.433 1.00 55.03 105 ASN A O 1
ATOM 856 N N . ALA A 1 106 ? 7.509 -0.563 -30.546 1.00 56.44 106 ALA A N 1
ATOM 857 C CA . ALA A 1 106 ? 8.830 -0.869 -31.087 1.00 56.44 106 ALA A CA 1
ATOM 858 C C . ALA A 1 106 ? 9.290 -2.247 -30.578 1.00 56.44 106 ALA A C 1
ATOM 860 O O . ALA A 1 106 ? 9.364 -2.469 -29.369 1.00 56.44 106 ALA A O 1
ATOM 861 N N . THR A 1 107 ? 9.525 -3.194 -31.487 1.00 53.88 107 THR A N 1
ATOM 862 C CA . THR A 1 107 ? 9.854 -4.594 -31.163 1.00 53.88 107 THR A CA 1
ATOM 863 C C . THR A 1 107 ? 11.217 -5.018 -31.721 1.00 53.88 107 THR A C 1
ATOM 865 O O . THR A 1 107 ? 11.745 -6.055 -31.319 1.00 53.88 107 THR A O 1
ATOM 868 N N . LYS A 1 108 ? 11.811 -4.253 -32.647 1.00 52.25 108 LYS A N 1
ATOM 869 C CA . LYS A 1 108 ? 13.048 -4.644 -33.335 1.00 52.25 108 LYS A CA 1
ATOM 870 C C . LYS A 1 108 ? 14.270 -3.890 -32.820 1.00 52.25 108 LYS A C 1
ATOM 872 O O . LYS A 1 108 ? 14.482 -2.723 -33.120 1.00 52.25 108 LYS A O 1
ATOM 877 N N . PHE A 1 109 ? 15.131 -4.621 -32.118 1.00 44.44 109 PHE A N 1
ATOM 878 C CA . PHE A 1 109 ? 16.514 -4.235 -31.860 1.00 44.44 109 PHE A CA 1
ATOM 879 C C . PHE A 1 109 ? 17.399 -4.836 -32.960 1.00 44.44 109 PHE A C 1
ATOM 881 O O . PHE A 1 109 ? 17.621 -6.046 -32.986 1.00 44.44 109 PHE A O 1
ATOM 888 N N . ILE A 1 110 ? 17.884 -4.014 -33.890 1.00 47.19 110 ILE A N 1
ATOM 889 C CA . ILE A 1 110 ? 18.970 -4.401 -34.797 1.00 47.19 110 ILE A CA 1
ATOM 890 C C . ILE A 1 110 ? 20.213 -3.668 -34.304 1.00 47.19 110 ILE A C 1
ATOM 892 O O . ILE A 1 110 ? 20.215 -2.443 -34.215 1.00 47.19 110 ILE A O 1
ATOM 896 N N . ALA A 1 111 ? 21.248 -4.427 -33.940 1.00 44.31 111 ALA A N 1
ATOM 897 C CA . ALA A 1 111 ? 22.537 -3.874 -33.545 1.00 44.31 111 ALA A CA 1
ATOM 898 C C . ALA A 1 111 ? 23.060 -2.918 -34.635 1.00 44.31 111 ALA A C 1
ATOM 900 O O . ALA A 1 111 ? 22.859 -3.207 -35.819 1.00 44.31 111 ALA A O 1
ATOM 901 N N . PRO A 1 112 ? 23.745 -1.816 -34.277 1.00 47.94 112 PRO A N 1
ATOM 902 C CA . PRO A 1 112 ? 24.330 -0.916 -35.259 1.00 47.94 112 PRO A CA 1
ATOM 903 C C . PRO A 1 112 ? 25.275 -1.670 -36.192 1.00 47.94 112 PRO A C 1
ATOM 905 O O . PRO A 1 112 ? 26.388 -2.041 -35.824 1.00 47.94 112 PRO A O 1
ATOM 908 N N . LEU A 1 113 ? 24.813 -1.909 -37.420 1.00 46.47 113 LEU A N 1
ATOM 909 C CA . LEU A 1 113 ? 25.680 -2.254 -38.531 1.00 46.47 113 LEU A CA 1
ATOM 910 C C . LEU A 1 113 ? 26.501 -1.004 -38.814 1.00 46.47 113 LEU A C 1
ATOM 912 O O . LEU A 1 113 ? 26.015 -0.083 -39.460 1.00 46.47 113 LEU A O 1
ATOM 916 N N . ILE A 1 114 ? 27.721 -0.972 -38.284 1.00 49.25 114 ILE A N 1
ATOM 917 C CA . ILE A 1 114 ? 28.751 0.001 -38.641 1.00 49.25 114 ILE A CA 1
ATOM 918 C C . ILE A 1 114 ? 28.958 -0.122 -40.163 1.00 49.25 114 ILE A C 1
ATOM 920 O O . ILE A 1 114 ? 29.464 -1.154 -40.616 1.00 49.25 114 ILE A O 1
ATOM 924 N N . PRO A 1 115 ? 28.565 0.869 -40.985 1.00 43.91 115 PRO A N 1
ATOM 925 C CA . PRO A 1 115 ? 28.933 0.903 -42.391 1.00 43.91 115 PRO A CA 1
ATOM 926 C C . PRO A 1 115 ? 30.458 0.961 -42.476 1.00 43.91 115 PRO A C 1
ATOM 928 O O . PRO A 1 115 ? 31.082 1.915 -42.012 1.00 43.91 115 PRO A O 1
ATOM 931 N N . SER A 1 116 ? 31.070 -0.085 -43.027 1.00 43.91 116 SER A N 1
ATOM 932 C CA . SER A 1 116 ? 32.509 -0.119 -43.256 1.00 43.91 116 SER A CA 1
ATOM 933 C C . SER A 1 116 ? 32.911 0.919 -44.306 1.00 43.91 116 SER A C 1
ATOM 935 O O . SER A 1 116 ? 32.547 0.786 -45.470 1.00 43.91 116 SER A O 1
ATOM 937 N N . GLY A 1 117 ? 33.728 1.888 -43.888 1.00 50.94 117 GLY A N 1
ATOM 938 C CA . GLY A 1 117 ? 34.659 2.629 -44.740 1.00 50.94 117 GLY A CA 1
ATOM 939 C C . GLY A 1 117 ? 34.075 3.789 -45.555 1.00 50.94 117 GLY A C 1
ATOM 940 O O . GLY A 1 117 ? 33.229 3.600 -46.424 1.00 50.94 117 GLY A O 1
ATOM 941 N N . ARG A 1 118 ? 34.652 4.977 -45.336 1.00 45.69 118 ARG A N 1
ATOM 942 C CA . ARG A 1 118 ? 34.544 6.235 -46.104 1.00 45.69 118 ARG A CA 1
ATOM 943 C C . ARG A 1 118 ? 33.315 7.123 -45.906 1.00 45.69 118 ARG A C 1
ATOM 945 O O . ARG A 1 118 ? 33.500 8.326 -45.845 1.00 45.69 118 ARG A O 1
ATOM 952 N N . ALA A 1 119 ? 32.109 6.594 -45.696 1.00 48.31 119 ALA A N 1
ATOM 953 C CA . ALA A 1 119 ? 30.930 7.459 -45.479 1.00 48.31 119 ALA A CA 1
ATOM 954 C C . ALA A 1 119 ? 30.976 8.275 -44.162 1.00 48.31 119 ALA A C 1
ATOM 956 O O . ALA A 1 119 ? 30.215 9.222 -43.984 1.00 48.31 119 ALA A O 1
ATOM 957 N N . TRP A 1 120 ? 31.854 7.895 -43.229 1.00 46.09 120 TRP A N 1
ATOM 958 C CA . TRP A 1 120 ? 31.971 8.506 -41.900 1.00 46.09 120 TRP A CA 1
ATOM 959 C C . TRP A 1 120 ? 32.985 9.649 -41.833 1.00 46.09 120 TRP A C 1
ATOM 961 O O . TRP A 1 120 ? 32.848 10.522 -40.978 1.00 46.09 120 TRP A O 1
ATOM 971 N N . ASP A 1 121 ? 33.964 9.675 -42.742 1.00 46.84 121 ASP A N 1
ATOM 972 C CA . ASP A 1 121 ? 35.042 10.674 -42.728 1.00 46.84 121 ASP A CA 1
ATOM 973 C C . ASP A 1 121 ? 34.517 12.083 -43.075 1.00 46.84 121 ASP A C 1
ATOM 975 O O . ASP A 1 121 ? 35.122 13.091 -42.712 1.00 46.84 121 ASP A O 1
ATOM 979 N N . CYS A 1 122 ? 33.345 12.164 -43.711 1.00 46.62 122 CYS A N 1
ATOM 980 C CA . CYS A 1 122 ? 32.790 13.406 -44.247 1.00 46.62 122 CYS A CA 1
ATOM 981 C C . CYS A 1 122 ? 31.861 14.155 -43.275 1.00 46.62 122 CYS A C 1
ATOM 983 O O . CYS A 1 122 ? 31.529 15.310 -43.518 1.00 46.62 122 CYS A O 1
ATOM 985 N N . ILE A 1 123 ? 31.450 13.539 -42.158 1.00 47.72 123 ILE A N 1
ATOM 986 C CA . ILE A 1 123 ? 30.418 14.108 -41.265 1.00 47.72 123 ILE A CA 1
ATOM 987 C C . ILE A 1 123 ? 31.015 14.874 -40.072 1.00 47.72 123 ILE A C 1
ATOM 989 O O . ILE A 1 123 ? 30.370 15.783 -39.546 1.00 47.72 123 ILE A O 1
ATOM 993 N N . SER A 1 124 ? 32.229 14.537 -39.622 1.00 50.66 124 SER A N 1
ATOM 994 C CA . SER A 1 124 ? 32.758 15.039 -38.341 1.00 50.66 124 SER A CA 1
ATOM 995 C C . SER A 1 124 ? 34.137 15.699 -38.401 1.00 50.66 124 SER A C 1
ATOM 997 O O . SER A 1 124 ? 34.518 16.345 -37.427 1.00 50.66 124 SER A O 1
ATOM 999 N N . GLY A 1 125 ? 34.889 15.573 -39.504 1.00 52.38 125 GLY A N 1
ATOM 1000 C CA . GLY A 1 125 ? 36.238 16.149 -39.626 1.00 52.38 125 GLY A CA 1
ATOM 1001 C C . GLY A 1 125 ? 37.266 15.606 -38.618 1.00 52.38 125 GLY A C 1
ATOM 1002 O O . GLY A 1 125 ? 38.357 16.161 -38.504 1.00 52.38 125 GLY A O 1
ATOM 1003 N N . LEU A 1 126 ? 36.930 14.541 -37.882 1.00 50.22 126 LEU A N 1
ATOM 1004 C CA . LEU A 1 126 ? 37.796 13.857 -36.921 1.00 50.22 126 LEU A CA 1
ATOM 1005 C C . LEU A 1 126 ? 38.387 12.602 -37.561 1.00 50.22 126 LEU A C 1
ATOM 1007 O O . LEU A 1 126 ? 37.731 11.944 -38.369 1.00 50.22 126 LEU A O 1
ATOM 1011 N N . SER A 1 127 ? 39.614 12.235 -37.184 1.00 57.06 127 SER A N 1
ATOM 1012 C CA . SER A 1 127 ? 40.188 10.979 -37.665 1.00 57.06 127 SER A CA 1
ATOM 1013 C C . SER A 1 127 ? 39.396 9.789 -37.110 1.00 57.06 127 SER A C 1
ATOM 1015 O O . SER A 1 127 ? 38.963 9.792 -35.955 1.00 57.06 127 SER A O 1
ATOM 1017 N N . ALA A 1 128 ? 39.248 8.725 -37.906 1.00 56.25 128 ALA A N 1
ATOM 1018 C CA . ALA A 1 128 ? 38.524 7.511 -37.513 1.00 56.25 128 ALA A CA 1
ATOM 1019 C C . ALA A 1 128 ? 38.985 6.912 -36.164 1.00 56.25 128 ALA A C 1
ATOM 1021 O O . ALA A 1 128 ? 38.224 6.212 -35.502 1.00 56.25 128 ALA A O 1
ATOM 1022 N N . LYS A 1 129 ? 40.221 7.195 -35.730 1.00 58.44 129 LYS A N 1
ATOM 1023 C CA . LYS A 1 129 ? 40.781 6.723 -34.459 1.00 58.44 129 LYS A CA 1
ATOM 1024 C C . LYS A 1 129 ? 40.272 7.516 -33.249 1.00 58.44 129 LYS A C 1
ATOM 1026 O O . LYS A 1 129 ? 39.866 6.912 -32.263 1.00 58.44 129 LYS A O 1
ATOM 1031 N N . GLU A 1 130 ? 40.247 8.844 -33.334 1.00 58.38 130 GLU A N 1
ATOM 1032 C CA . GLU A 1 130 ? 39.782 9.720 -32.244 1.00 58.38 130 GLU A CA 1
ATOM 1033 C C . GLU A 1 130 ? 38.282 9.542 -31.971 1.00 58.38 130 GLU A C 1
ATOM 1035 O O . GLU A 1 130 ? 37.832 9.647 -30.830 1.00 58.38 130 GLU A O 1
ATOM 1040 N N . TYR A 1 131 ? 37.516 9.198 -33.008 1.00 58.19 131 TYR A N 1
ATOM 1041 C CA . TYR A 1 131 ? 36.087 8.926 -32.895 1.00 58.19 131 TYR A CA 1
ATOM 1042 C C . TYR A 1 131 ? 35.793 7.578 -32.218 1.00 58.19 131 TYR A C 1
ATOM 1044 O O . TYR A 1 131 ? 34.983 7.505 -31.296 1.00 58.19 131 TYR A O 1
ATOM 1052 N N . VAL A 1 132 ? 36.503 6.516 -32.616 1.00 62.97 132 VAL A N 1
ATOM 1053 C CA . VAL A 1 132 ? 36.362 5.185 -32.000 1.00 62.97 132 VAL A CA 1
ATOM 1054 C C . VAL A 1 132 ? 36.724 5.220 -30.515 1.00 62.97 132 VAL A C 1
ATOM 1056 O O . VAL A 1 132 ? 36.054 4.570 -29.714 1.00 62.97 132 VAL A O 1
ATOM 1059 N N . ASP A 1 133 ? 37.730 6.004 -30.126 1.00 66.44 133 ASP A N 1
ATOM 1060 C CA . ASP A 1 133 ? 38.107 6.158 -28.719 1.00 66.44 133 ASP A CA 1
ATOM 1061 C C . ASP A 1 133 ? 37.057 6.957 -27.918 1.00 66.44 133 ASP A C 1
ATOM 1063 O O . ASP A 1 133 ? 36.765 6.604 -26.771 1.00 66.44 133 ASP A O 1
ATOM 1067 N N . SER A 1 134 ? 36.422 7.971 -28.525 1.00 71.00 134 SER A N 1
ATOM 1068 C CA . SER A 1 134 ? 35.328 8.738 -27.907 1.00 71.00 134 SER A CA 1
ATOM 1069 C C . SER A 1 134 ? 34.063 7.894 -27.710 1.00 71.00 134 SER A C 1
ATOM 1071 O O . SER A 1 134 ? 33.551 7.804 -26.592 1.00 71.00 134 SER A O 1
ATOM 1073 N N . ASP A 1 135 ? 33.610 7.185 -28.746 1.00 72.06 135 ASP A N 1
ATOM 1074 C CA . ASP A 1 135 ? 32.439 6.307 -28.666 1.00 72.06 135 ASP A CA 1
ATOM 1075 C C . ASP A 1 135 ? 32.677 5.135 -27.711 1.00 72.06 135 ASP A C 1
ATOM 1077 O O . ASP A 1 135 ? 31.795 4.777 -26.928 1.00 72.06 135 ASP A O 1
ATOM 1081 N N . ARG A 1 136 ? 33.890 4.569 -27.692 1.00 78.44 136 ARG A N 1
ATOM 1082 C CA . ARG A 1 136 ? 34.262 3.529 -26.726 1.00 78.44 136 ARG A CA 1
ATOM 1083 C C . ARG A 1 136 ? 34.185 4.040 -25.290 1.00 78.44 136 ARG A C 1
ATOM 1085 O O . ARG A 1 136 ? 33.687 3.318 -24.427 1.00 78.44 136 ARG A O 1
ATOM 1092 N N . ALA A 1 137 ? 34.648 5.262 -25.027 1.00 74.44 137 ALA A N 1
ATOM 1093 C CA . ALA A 1 137 ? 34.566 5.873 -23.703 1.00 74.44 137 ALA A CA 1
ATOM 1094 C C . ALA A 1 137 ? 33.110 6.143 -23.287 1.00 74.44 137 ALA A C 1
ATOM 1096 O O . ALA A 1 137 ? 32.728 5.836 -22.155 1.00 74.44 137 ALA A O 1
ATOM 1097 N N . ILE A 1 138 ? 32.279 6.641 -24.208 1.00 81.31 138 ILE A N 1
ATOM 1098 C CA . ILE A 1 138 ? 30.851 6.890 -23.968 1.00 81.31 138 ILE A CA 1
ATOM 1099 C C . ILE A 1 138 ? 30.116 5.574 -23.684 1.00 81.31 138 ILE A C 1
ATOM 1101 O O . ILE A 1 138 ? 29.403 5.477 -22.683 1.00 81.31 138 ILE A O 1
ATOM 1105 N N . LEU A 1 139 ? 30.321 4.540 -24.506 1.00 83.81 139 LEU A N 1
ATOM 1106 C CA . LEU A 1 139 ? 29.713 3.225 -24.292 1.00 83.81 139 LEU A CA 1
ATOM 1107 C C . LEU A 1 139 ? 30.194 2.587 -22.984 1.00 83.81 139 LEU A C 1
ATOM 1109 O O . LEU A 1 139 ? 29.377 2.036 -22.250 1.00 83.81 139 LEU A O 1
ATOM 1113 N N . SER A 1 140 ? 31.487 2.684 -22.656 1.00 82.62 140 SER A N 1
ATOM 1114 C CA . SER A 1 140 ? 32.024 2.166 -21.389 1.00 82.62 140 SER A CA 1
ATOM 1115 C C . SER A 1 140 ? 31.381 2.858 -20.190 1.00 82.62 140 SER A C 1
ATOM 1117 O O . SER A 1 140 ? 30.907 2.190 -19.275 1.00 82.62 140 SER A O 1
ATOM 1119 N N . SER A 1 141 ? 31.272 4.188 -20.224 1.00 80.81 141 SER A N 1
ATOM 1120 C CA . SER A 1 141 ? 30.622 4.965 -19.165 1.00 80.81 141 SER A CA 1
ATOM 1121 C C . SER A 1 141 ? 29.142 4.600 -19.005 1.00 80.81 141 SER A C 1
ATOM 1123 O O . SER A 1 141 ? 28.657 4.430 -17.885 1.00 80.81 141 SER A O 1
ATOM 1125 N N . GLN A 1 142 ? 28.419 4.406 -20.111 1.00 83.75 142 GLN A N 1
ATOM 1126 C CA . GLN A 1 142 ? 27.020 3.975 -20.075 1.00 83.75 142 GLN A CA 1
ATOM 1127 C C . GLN A 1 142 ? 26.862 2.556 -19.525 1.00 83.75 142 GLN A C 1
ATOM 1129 O O . GLN A 1 142 ? 25.945 2.305 -18.743 1.00 83.75 142 GLN A O 1
ATOM 1134 N N . LEU A 1 143 ? 27.746 1.630 -19.901 1.00 89.19 143 LEU A N 1
ATOM 1135 C CA . LEU A 1 143 ? 27.751 0.270 -19.363 1.00 89.19 143 LEU A CA 1
ATOM 1136 C C . LEU A 1 143 ? 28.032 0.276 -17.860 1.00 89.19 143 LEU A C 1
ATOM 1138 O O . LEU A 1 143 ? 27.303 -0.364 -17.106 1.00 89.19 143 LEU A O 1
ATOM 1142 N N . GLU A 1 144 ? 29.023 1.042 -17.409 1.00 88.62 144 GLU A N 1
ATOM 1143 C CA . GLU A 1 144 ? 29.317 1.217 -15.985 1.00 88.62 144 GLU A CA 1
ATOM 1144 C C . GLU A 1 144 ? 28.127 1.806 -15.223 1.00 88.62 144 GLU A C 1
ATOM 1146 O O . GLU A 1 144 ? 27.789 1.325 -14.140 1.00 88.62 144 GLU A O 1
ATOM 1151 N N . GLN A 1 145 ? 27.455 2.810 -15.793 1.00 88.88 145 GLN A N 1
ATOM 1152 C CA . GLN A 1 145 ? 26.261 3.392 -15.190 1.00 88.88 145 GLN A CA 1
ATOM 1153 C C . GLN A 1 145 ? 25.124 2.368 -15.103 1.00 88.88 145 GLN A C 1
ATOM 1155 O O . GLN A 1 145 ? 24.520 2.217 -14.045 1.00 88.88 145 GLN A O 1
ATOM 1160 N N . ARG A 1 146 ? 24.880 1.591 -16.165 1.00 89.31 146 ARG A N 1
ATOM 1161 C CA . ARG A 1 146 ? 23.870 0.523 -16.151 1.00 89.31 146 ARG A CA 1
ATOM 1162 C C . ARG A 1 146 ? 24.183 -0.559 -15.125 1.00 89.31 146 ARG A C 1
ATOM 1164 O O . ARG A 1 146 ? 23.276 -1.010 -14.434 1.00 89.31 146 ARG A O 1
ATOM 1171 N N . ILE A 1 147 ? 25.447 -0.956 -14.992 1.00 93.62 147 ILE A N 1
ATOM 1172 C CA . ILE A 1 147 ? 25.881 -1.915 -13.969 1.00 93.62 147 ILE A CA 1
ATOM 1173 C C . ILE A 1 147 ? 25.594 -1.361 -12.570 1.00 93.62 147 ILE A C 1
ATOM 1175 O O . ILE A 1 147 ? 25.062 -2.091 -11.735 1.00 93.62 147 ILE A O 1
ATOM 1179 N N . LYS A 1 148 ? 25.885 -0.077 -12.318 1.00 94.44 148 LYS A N 1
ATOM 1180 C CA . LYS A 1 148 ? 25.557 0.585 -11.044 1.00 94.44 148 LYS A CA 1
ATOM 1181 C C . LYS A 1 148 ? 24.052 0.609 -10.786 1.00 94.44 148 LYS A C 1
ATOM 1183 O O . LYS A 1 148 ? 23.636 0.255 -9.688 1.00 94.44 148 LYS A O 1
ATOM 1188 N N . ASP A 1 149 ? 23.244 0.961 -11.784 1.00 92.06 149 ASP A N 1
ATOM 1189 C CA . ASP A 1 149 ? 21.784 0.988 -11.661 1.00 92.06 149 ASP A CA 1
ATOM 1190 C C . ASP A 1 149 ? 21.237 -0.404 -11.301 1.00 92.06 149 ASP A C 1
ATOM 1192 O O . ASP A 1 149 ? 20.468 -0.549 -10.348 1.00 92.06 149 ASP A O 1
ATOM 1196 N N . TYR A 1 150 ? 21.685 -1.450 -12.007 1.00 95.50 150 TYR A N 1
ATOM 1197 C CA . TYR A 1 150 ? 21.300 -2.828 -11.702 1.00 95.50 150 TYR A CA 1
ATOM 1198 C C . TYR A 1 150 ? 21.778 -3.269 -10.319 1.00 95.50 150 TYR A C 1
ATOM 1200 O O . TYR A 1 150 ? 21.028 -3.921 -9.596 1.00 95.50 150 TYR A O 1
ATOM 1208 N N . HIS A 1 151 ? 22.991 -2.893 -9.919 1.00 97.50 151 HIS A N 1
ATOM 1209 C CA . HIS A 1 151 ? 23.516 -3.206 -8.596 1.00 97.50 151 HIS A CA 1
ATOM 1210 C C . HIS A 1 151 ? 22.682 -2.555 -7.482 1.00 97.50 151 HIS A C 1
ATOM 1212 O O . HIS A 1 151 ? 22.280 -3.233 -6.536 1.00 97.50 151 HIS A O 1
ATOM 1218 N N . CYS A 1 152 ? 22.338 -1.272 -7.630 1.00 94.81 152 CYS A N 1
ATOM 1219 C CA . CYS A 1 152 ? 21.430 -0.569 -6.724 1.00 94.81 152 CYS A CA 1
ATOM 1220 C C . CYS A 1 152 ? 20.060 -1.256 -6.649 1.00 94.81 152 CYS A C 1
ATOM 1222 O O . CYS A 1 152 ? 19.529 -1.453 -5.555 1.00 94.81 152 CYS A O 1
ATOM 1224 N N . MET A 1 153 ? 19.508 -1.672 -7.793 1.00 95.31 153 MET A N 1
ATOM 1225 C CA . MET A 1 153 ? 18.224 -2.371 -7.848 1.00 95.31 153 MET A CA 1
ATOM 1226 C C . MET A 1 153 ? 18.282 -3.733 -7.136 1.00 95.31 153 MET A C 1
ATOM 1228 O O . MET A 1 153 ? 17.373 -4.071 -6.383 1.00 95.31 153 MET A O 1
ATOM 1232 N N . VAL A 1 154 ? 19.372 -4.491 -7.295 1.00 97.31 154 VAL A N 1
ATOM 1233 C CA . VAL A 1 154 ? 19.590 -5.763 -6.583 1.00 97.31 154 VAL A CA 1
ATOM 1234 C C . VAL A 1 154 ? 19.663 -5.554 -5.069 1.00 97.31 154 VAL A C 1
ATOM 1236 O O . VAL A 1 154 ? 19.034 -6.302 -4.323 1.00 97.31 154 VAL A O 1
ATOM 1239 N N . ILE A 1 155 ? 20.375 -4.524 -4.598 1.00 96.50 155 ILE A N 1
ATOM 1240 C CA . ILE A 1 155 ? 20.442 -4.194 -3.165 1.00 96.50 155 ILE A CA 1
ATOM 1241 C C . ILE A 1 155 ? 19.045 -3.882 -2.614 1.00 96.50 155 ILE A C 1
ATOM 1243 O O . ILE A 1 155 ? 18.677 -4.379 -1.549 1.00 96.50 155 ILE A O 1
ATOM 1247 N N . GLN A 1 156 ? 18.250 -3.092 -3.342 1.00 95.75 156 GLN A N 1
ATOM 1248 C CA . GLN A 1 156 ? 16.879 -2.768 -2.941 1.00 95.75 156 GLN A CA 1
ATOM 1249 C C . GLN A 1 156 ? 15.994 -4.014 -2.867 1.00 95.75 156 GLN A C 1
ATOM 1251 O O . GLN A 1 156 ? 15.296 -4.204 -1.873 1.00 95.75 156 GLN A O 1
ATOM 1256 N N . LEU A 1 157 ? 16.059 -4.886 -3.876 1.00 96.81 157 LEU A N 1
ATOM 1257 C CA . LEU A 1 157 ? 15.299 -6.135 -3.888 1.00 96.81 157 LEU A CA 1
ATOM 1258 C C . LEU A 1 157 ? 15.682 -7.045 -2.716 1.00 96.81 157 LEU A C 1
ATOM 1260 O O . LEU A 1 157 ? 14.797 -7.576 -2.049 1.00 96.81 157 LEU A O 1
ATOM 1264 N N . ASN A 1 158 ? 16.975 -7.176 -2.413 1.00 97.06 158 ASN A N 1
ATOM 1265 C CA . ASN A 1 158 ? 17.438 -7.956 -1.264 1.00 97.06 158 ASN A CA 1
ATOM 1266 C C . ASN A 1 158 ? 16.902 -7.393 0.057 1.00 97.06 158 ASN A C 1
ATOM 1268 O O . ASN A 1 158 ? 16.390 -8.150 0.880 1.00 97.06 158 ASN A O 1
ATOM 1272 N N . ARG A 1 159 ? 16.923 -6.067 0.231 1.00 96.50 159 ARG A N 1
ATOM 1273 C CA . ARG A 1 159 ? 16.337 -5.415 1.408 1.00 96.50 159 ARG A CA 1
ATOM 1274 C C . ARG A 1 159 ? 14.833 -5.683 1.527 1.00 96.50 159 ARG A C 1
ATOM 1276 O O . ARG A 1 159 ? 14.361 -6.016 2.609 1.00 96.50 159 ARG A O 1
ATOM 1283 N N . SER A 1 160 ? 14.079 -5.596 0.430 1.00 94.06 160 SER A N 1
ATOM 1284 C CA . SER A 1 160 ? 12.645 -5.923 0.440 1.00 94.06 160 SER A CA 1
ATOM 1285 C C . SER A 1 160 ? 12.376 -7.393 0.779 1.00 94.06 160 SER A C 1
ATOM 1287 O O . SER A 1 160 ? 11.391 -7.696 1.451 1.00 94.06 160 SER A O 1
ATOM 1289 N N . ILE A 1 161 ? 13.248 -8.314 0.355 1.00 96.56 161 ILE A N 1
ATOM 1290 C CA . ILE A 1 161 ? 13.170 -9.732 0.737 1.00 96.56 161 ILE A CA 1
ATOM 1291 C C . ILE A 1 161 ? 13.413 -9.900 2.244 1.00 96.56 161 ILE A C 1
ATOM 1293 O O . ILE A 1 161 ? 12.670 -10.623 2.906 1.00 96.56 161 ILE A O 1
ATOM 1297 N N . GLU A 1 162 ? 14.410 -9.219 2.810 1.00 96.69 162 GLU A N 1
ATOM 1298 C CA . GLU A 1 162 ? 14.679 -9.246 4.254 1.00 96.69 162 GLU A CA 1
ATOM 1299 C C . GLU A 1 162 ? 13.508 -8.692 5.073 1.00 96.69 162 GLU A C 1
ATOM 1301 O O . GLU A 1 162 ? 13.064 -9.331 6.029 1.00 96.69 162 GLU A O 1
ATOM 1306 N N . GLU A 1 163 ? 12.961 -7.543 4.670 1.00 96.25 163 GLU A N 1
ATOM 1307 C CA . GLU A 1 163 ? 11.783 -6.939 5.298 1.00 96.25 163 GLU A CA 1
ATOM 1308 C C . GLU A 1 163 ? 10.583 -7.897 5.251 1.00 96.25 163 GLU A C 1
ATOM 1310 O O . GLU A 1 163 ? 9.929 -8.125 6.273 1.00 96.25 163 GLU A O 1
ATOM 1315 N N . LYS A 1 164 ? 10.344 -8.544 4.103 1.00 95.69 164 LYS A N 1
ATOM 1316 C CA . LYS A 1 164 ? 9.301 -9.566 3.963 1.00 95.69 164 LYS A CA 1
ATOM 1317 C C . LYS A 1 164 ? 9.518 -10.743 4.918 1.00 95.69 164 LYS A C 1
ATOM 1319 O O . LYS A 1 164 ? 8.580 -11.137 5.606 1.00 95.69 164 LYS A O 1
ATOM 1324 N N . ASN A 1 165 ? 10.742 -11.257 5.026 1.00 96.62 165 ASN A N 1
ATOM 1325 C CA . ASN A 1 165 ? 11.064 -12.365 5.931 1.00 96.62 165 ASN A CA 1
ATOM 1326 C C . ASN A 1 165 ? 10.824 -12.003 7.408 1.00 96.62 165 ASN A C 1
ATOM 1328 O O . ASN A 1 165 ? 10.375 -12.840 8.194 1.00 96.62 165 ASN A O 1
ATOM 1332 N N . ILE A 1 166 ? 11.115 -10.762 7.810 1.00 96.69 166 ILE A N 1
ATOM 1333 C CA . ILE A 1 166 ? 10.832 -10.273 9.169 1.00 96.69 166 ILE A CA 1
ATOM 1334 C C . ILE A 1 166 ? 9.320 -10.225 9.410 1.00 96.69 166 ILE A C 1
ATOM 1336 O O . ILE A 1 166 ? 8.843 -10.702 10.442 1.00 96.69 166 ILE A O 1
ATOM 1340 N N . VAL A 1 167 ? 8.561 -9.684 8.455 1.00 96.94 167 VAL A N 1
ATOM 1341 C CA . VAL A 1 167 ? 7.096 -9.612 8.541 1.00 96.94 167 VAL A CA 1
ATOM 1342 C C . VAL A 1 167 ? 6.478 -11.009 8.619 1.00 96.94 167 VAL A C 1
ATOM 1344 O O . VAL A 1 167 ? 5.606 -11.231 9.455 1.00 96.94 167 VAL A O 1
ATOM 1347 N N . GLU A 1 168 ? 6.958 -11.971 7.830 1.00 96.88 168 GLU A N 1
ATOM 1348 C CA . GLU A 1 168 ? 6.486 -13.361 7.869 1.00 96.88 168 GLU A CA 1
ATOM 1349 C C . GLU A 1 168 ? 6.751 -14.032 9.226 1.00 96.88 168 GLU A C 1
ATOM 1351 O O . GLU A 1 168 ? 5.858 -14.682 9.774 1.00 96.88 168 GLU A O 1
ATOM 1356 N N . LYS A 1 169 ? 7.928 -13.816 9.832 1.00 96.62 169 LYS A N 1
ATOM 1357 C CA . LYS A 1 169 ? 8.211 -14.299 11.197 1.00 96.62 169 LYS A CA 1
ATOM 1358 C C . LYS A 1 169 ? 7.258 -13.684 12.220 1.00 96.62 169 LYS A C 1
ATOM 1360 O O . LYS A 1 169 ? 6.704 -14.399 13.055 1.00 96.62 169 LYS A O 1
ATOM 1365 N N . ASN A 1 170 ? 7.030 -12.374 12.146 1.00 96.75 170 ASN A N 1
ATOM 1366 C CA . ASN A 1 170 ? 6.108 -11.687 13.048 1.00 96.75 170 ASN A CA 1
ATOM 1367 C C . ASN A 1 170 ? 4.676 -12.212 12.886 1.00 96.75 170 ASN A C 1
ATOM 1369 O O . ASN A 1 170 ? 4.019 -12.503 13.886 1.00 96.75 170 ASN A O 1
ATOM 1373 N N . LEU A 1 171 ? 4.225 -12.416 11.647 1.00 96.75 171 LEU A N 1
ATOM 1374 C CA . LEU A 1 171 ? 2.922 -13.000 11.342 1.00 96.75 171 LEU A CA 1
ATOM 1375 C C . LEU A 1 171 ? 2.787 -14.408 11.935 1.00 96.75 171 LEU A C 1
ATOM 1377 O O . LEU A 1 171 ? 1.792 -14.695 12.595 1.00 96.75 171 LEU A O 1
ATOM 1381 N N . MET A 1 172 ? 3.808 -15.256 11.785 1.00 96.56 172 MET A N 1
ATOM 1382 C CA . MET A 1 172 ? 3.823 -16.600 12.368 1.00 96.56 172 MET A CA 1
ATOM 1383 C C . MET A 1 172 ? 3.712 -16.559 13.899 1.00 96.56 172 MET A C 1
ATOM 1385 O O . MET A 1 172 ? 2.924 -17.301 14.484 1.00 96.56 172 MET A O 1
ATOM 1389 N N . THR A 1 173 ? 4.443 -15.662 14.570 1.00 96.50 173 THR A N 1
ATOM 1390 C CA . THR A 1 173 ? 4.337 -15.520 16.035 1.00 96.50 173 THR A CA 1
ATOM 1391 C C . THR A 1 173 ? 2.977 -14.987 16.486 1.00 96.50 173 THR A C 1
ATOM 1393 O O . THR A 1 173 ? 2.471 -15.405 17.529 1.00 96.50 173 THR A O 1
ATOM 1396 N N . ALA A 1 174 ? 2.365 -14.083 15.718 1.00 94.50 174 ALA A N 1
ATOM 1397 C CA . ALA A 1 174 ? 1.018 -13.596 15.985 1.00 94.50 174 ALA A CA 1
ATOM 1398 C C . ALA A 1 174 ? -0.019 -14.714 15.808 1.00 94.50 174 ALA A C 1
ATOM 1400 O O . ALA A 1 174 ? -0.904 -14.853 16.650 1.00 94.50 174 ALA A O 1
ATOM 1401 N N . GLN A 1 175 ? 0.137 -15.552 14.779 1.00 96.50 175 GLN A N 1
ATOM 1402 C CA . GLN A 1 175 ? -0.735 -16.699 14.542 1.00 96.50 175 GLN A CA 1
ATOM 1403 C C . GLN A 1 175 ? -0.675 -17.702 15.699 1.00 96.50 175 GLN A C 1
ATOM 1405 O O . GLN A 1 175 ? -1.716 -18.086 16.221 1.00 96.50 175 GLN A O 1
ATOM 1410 N N . LEU A 1 176 ? 0.526 -18.036 16.187 1.00 96.44 176 LEU A N 1
ATOM 1411 C CA . LEU A 1 176 ? 0.686 -18.909 17.358 1.00 96.44 176 LEU A CA 1
ATOM 1412 C C . LEU A 1 176 ? -0.029 -18.353 18.601 1.00 96.44 176 LEU A C 1
ATOM 1414 O O . LEU A 1 176 ? -0.706 -19.094 19.311 1.00 96.44 176 LEU A O 1
ATOM 1418 N N . LYS A 1 177 ? 0.061 -17.038 18.845 1.00 96.75 177 LYS A N 1
ATOM 1419 C CA . LYS A 1 177 ? -0.655 -16.386 19.956 1.00 96.75 177 LYS A CA 1
ATOM 1420 C C . LYS A 1 177 ? -2.171 -16.470 19.796 1.00 96.75 177 LYS A C 1
ATOM 1422 O O . LYS A 1 177 ? -2.869 -16.666 20.788 1.00 96.75 177 LYS A O 1
ATOM 1427 N N . ILE A 1 178 ? -2.683 -16.299 18.577 1.00 95.44 178 ILE A N 1
ATOM 1428 C CA . ILE A 1 178 ? -4.114 -16.440 18.291 1.00 95.44 178 ILE A CA 1
ATOM 1429 C C . ILE A 1 178 ? -4.560 -17.872 18.583 1.00 95.44 178 ILE A C 1
ATOM 1431 O O . ILE A 1 178 ? -5.549 -18.052 19.291 1.00 95.44 178 ILE A O 1
ATOM 1435 N N . ASP A 1 179 ? -3.814 -18.873 18.121 1.00 96.44 179 ASP A N 1
ATOM 1436 C CA . ASP A 1 179 ? -4.140 -20.283 18.340 1.00 96.44 179 ASP A CA 1
ATOM 1437 C C . ASP A 1 179 ? -4.129 -20.640 19.840 1.00 96.44 179 ASP A C 1
ATOM 1439 O O . ASP A 1 179 ? -5.011 -21.351 20.333 1.00 96.44 179 ASP A O 1
ATOM 1443 N N . ASP A 1 180 ? -3.172 -20.109 20.605 1.00 96.25 180 ASP A N 1
ATOM 1444 C CA . ASP A 1 180 ? -3.114 -20.291 22.059 1.00 96.25 180 ASP A CA 1
ATOM 1445 C C . ASP A 1 180 ? -4.286 -19.610 22.779 1.00 96.25 180 ASP A C 1
ATOM 1447 O O . ASP A 1 180 ? -4.896 -20.197 23.680 1.00 96.25 180 ASP A O 1
ATOM 1451 N N . LEU A 1 181 ? -4.653 -18.392 22.370 1.00 95.31 181 LEU A N 1
ATOM 1452 C CA . LEU A 1 181 ? -5.826 -17.700 22.903 1.00 95.31 181 LEU A CA 1
ATOM 1453 C C . LEU A 1 181 ? -7.119 -18.442 22.563 1.00 95.31 181 LEU A C 1
ATOM 1455 O O . LEU A 1 181 ? -7.973 -18.583 23.435 1.00 95.31 181 LEU A O 1
ATOM 1459 N N . GLN A 1 182 ? -7.254 -18.970 21.347 1.00 95.75 182 GLN A N 1
ATOM 1460 C CA . GLN A 1 182 ? -8.400 -19.787 20.949 1.00 95.75 182 GLN A CA 1
ATOM 1461 C C . GLN A 1 182 ? -8.508 -21.051 21.807 1.00 95.75 182 GLN A C 1
ATOM 1463 O O . GLN A 1 182 ? -9.582 -21.339 22.333 1.00 95.75 182 GLN A O 1
ATOM 1468 N N . LYS A 1 183 ? -7.395 -21.758 22.049 1.00 94.88 183 LYS A N 1
ATOM 1469 C CA . LYS A 1 183 ? -7.369 -22.903 22.976 1.00 94.88 183 LYS A CA 1
ATOM 1470 C C . LYS A 1 183 ? -7.785 -22.502 24.390 1.00 94.88 183 LYS A C 1
ATOM 1472 O O . LYS A 1 183 ? -8.500 -23.251 25.051 1.00 94.88 183 LYS A O 1
ATOM 1477 N N . ASN A 1 184 ? -7.347 -21.340 24.872 1.00 95.19 184 ASN A N 1
ATOM 1478 C CA . ASN A 1 184 ? -7.718 -20.851 26.200 1.00 95.19 184 ASN A CA 1
ATOM 1479 C C . ASN A 1 184 ? -9.200 -20.470 26.284 1.00 95.19 184 ASN A C 1
ATOM 1481 O O . ASN A 1 184 ? -9.852 -20.808 27.270 1.00 95.19 184 ASN A O 1
ATOM 1485 N N . ILE A 1 185 ? -9.749 -19.829 25.250 1.00 92.94 185 ILE A N 1
ATOM 1486 C CA . ILE A 1 185 ? -11.181 -19.534 25.150 1.00 92.94 185 ILE A CA 1
ATOM 1487 C C . ILE A 1 185 ? -11.987 -20.832 25.155 1.00 92.94 185 ILE A C 1
ATOM 1489 O O . ILE A 1 185 ? -12.959 -20.924 25.899 1.00 92.94 185 ILE A O 1
ATOM 1493 N N . GLU A 1 186 ? -11.566 -21.851 24.403 1.00 93.94 186 GLU A N 1
ATOM 1494 C CA . GLU A 1 186 ? -12.265 -23.137 24.365 1.00 93.94 186 GLU A CA 1
ATOM 1495 C C . GLU A 1 186 ? -12.231 -23.835 25.734 1.00 93.94 186 GLU A C 1
ATOM 1497 O O . GLU A 1 186 ? -13.265 -24.271 26.238 1.00 93.94 186 GLU A O 1
ATOM 1502 N N . LYS A 1 187 ? -11.072 -23.849 26.410 1.00 91.75 187 LYS A N 1
ATOM 1503 C CA . LYS A 1 187 ? -10.953 -24.360 27.789 1.00 91.75 187 LYS A CA 1
ATOM 1504 C C . LYS A 1 187 ? -11.878 -23.622 28.756 1.00 91.75 187 LYS A C 1
ATOM 1506 O O . LYS A 1 187 ? -12.562 -24.258 29.557 1.00 91.75 187 LYS A O 1
ATOM 1511 N N . LEU A 1 188 ? -11.910 -22.290 28.688 1.00 88.00 188 LEU A N 1
ATOM 1512 C CA . LEU A 1 188 ? -12.791 -21.476 29.524 1.00 88.00 188 LEU A CA 1
ATOM 1513 C C . LEU A 1 188 ? -14.259 -21.760 29.214 1.00 88.00 188 LEU A C 1
ATOM 1515 O O . LEU A 1 188 ? -15.047 -21.925 30.137 1.00 88.00 188 LEU A O 1
ATOM 1519 N N . LYS A 1 189 ? -14.629 -21.872 27.938 1.00 88.00 189 LYS A N 1
ATOM 1520 C CA . LYS A 1 189 ? -15.993 -22.178 27.500 1.00 88.00 189 LYS A CA 1
ATOM 1521 C C . LYS A 1 189 ? -16.470 -23.522 28.044 1.00 88.00 189 LYS A C 1
ATOM 1523 O O . LYS A 1 189 ? -17.555 -23.582 28.617 1.00 88.00 189 LYS A O 1
ATOM 1528 N N . VAL A 1 190 ? -15.638 -24.560 27.950 1.00 87.31 190 VAL A N 1
ATOM 1529 C CA . VAL A 1 190 ? -15.914 -25.880 28.536 1.00 87.31 190 VAL A CA 1
ATOM 1530 C C . VAL A 1 190 ? -16.049 -25.781 30.057 1.00 87.31 190 VAL A C 1
ATOM 1532 O O . VAL A 1 190 ? -16.999 -26.314 30.625 1.00 87.31 190 VAL A O 1
ATOM 1535 N N . HIS A 1 191 ? -15.157 -25.051 30.733 1.00 81.81 191 HIS A N 1
ATOM 1536 C CA . HIS A 1 191 ? -15.257 -24.844 32.179 1.00 81.81 191 HIS A CA 1
ATOM 1537 C C . HIS A 1 191 ? -1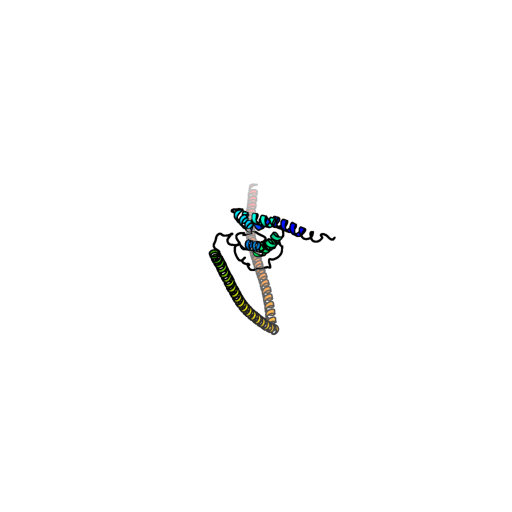6.548 -24.106 32.579 1.00 81.81 191 HIS A C 1
ATOM 1539 O O . HIS A 1 191 ? -17.181 -24.475 33.563 1.00 81.81 191 HIS A O 1
ATOM 1545 N N . TYR A 1 192 ? -16.976 -23.097 31.818 1.00 74.06 192 TYR A N 1
ATOM 1546 C CA . TYR A 1 192 ? -18.239 -22.390 32.052 1.00 74.06 192 TYR A CA 1
ATOM 1547 C C . TYR A 1 192 ? -19.460 -23.284 31.822 1.00 74.06 192 TYR A C 1
ATOM 1549 O O . TYR A 1 192 ? -20.377 -23.277 32.639 1.00 74.06 192 TYR A O 1
ATOM 1557 N N . GLN A 1 193 ? -19.472 -24.074 30.746 1.00 77.56 193 GLN A N 1
ATOM 1558 C CA . GLN A 1 193 ? -20.565 -25.010 30.462 1.00 77.56 193 GLN A CA 1
ATOM 1559 C C . GLN A 1 193 ? -20.673 -26.111 31.524 1.00 77.56 193 GLN A C 1
ATOM 1561 O O . GLN A 1 193 ? -21.776 -26.491 31.907 1.00 77.56 193 GLN A O 1
ATOM 1566 N N . ASN A 1 194 ? -19.539 -26.576 32.050 1.00 76.56 194 ASN A N 1
ATOM 1567 C CA . ASN A 1 194 ? -19.494 -27.658 33.032 1.00 76.56 194 ASN A CA 1
ATOM 1568 C C . ASN A 1 194 ? -19.714 -27.197 34.483 1.00 76.56 194 ASN A C 1
ATOM 1570 O O . ASN A 1 194 ? -19.782 -28.041 35.375 1.00 76.56 194 ASN A O 1
ATOM 1574 N N . ASN A 1 195 ? -19.828 -25.889 34.750 1.00 69.81 195 ASN A N 1
ATOM 1575 C CA . ASN A 1 195 ? -19.950 -25.352 36.110 1.00 69.81 195 ASN A CA 1
ATOM 1576 C C . ASN A 1 195 ? -21.225 -24.491 36.299 1.00 69.81 195 ASN A C 1
ATOM 1578 O O . ASN A 1 195 ? -21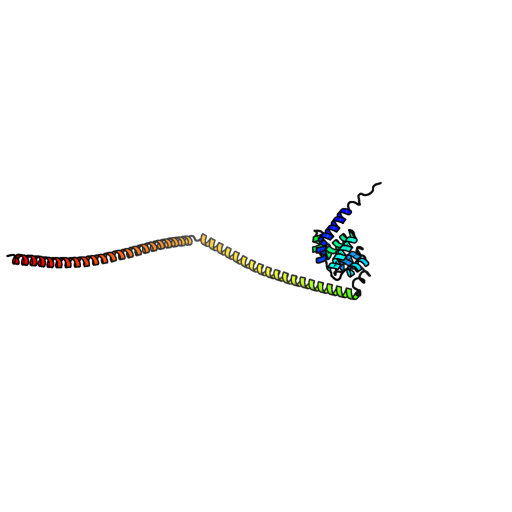.140 -23.285 36.560 1.00 69.81 195 ASN A O 1
ATOM 1582 N N . PRO A 1 196 ? -22.433 -25.093 36.214 1.00 61.38 196 PRO A N 1
ATOM 1583 C CA . PRO A 1 196 ? -23.716 -24.382 36.320 1.00 61.38 196 PRO A CA 1
ATOM 1584 C C . PRO A 1 196 ? -23.914 -23.666 37.668 1.00 61.38 196 PRO A C 1
ATOM 1586 O O . PRO A 1 196 ? -24.577 -22.631 37.727 1.00 61.38 196 PRO A O 1
ATOM 1589 N N . LYS A 1 197 ? -23.251 -24.135 38.735 1.00 62.19 197 LYS A N 1
ATOM 1590 C CA . LYS A 1 197 ? -23.309 -23.527 40.075 1.00 62.19 197 LYS A CA 1
ATOM 1591 C C . LYS A 1 197 ? -22.765 -22.095 40.117 1.00 62.19 197 LYS A C 1
ATOM 1593 O O . LYS A 1 197 ? -23.253 -21.293 40.910 1.00 62.19 197 LYS A O 1
ATOM 1598 N N . SER A 1 198 ? -21.783 -21.756 39.271 1.00 58.88 198 SER A N 1
ATOM 1599 C CA . SER A 1 198 ? -21.226 -20.394 39.164 1.00 58.88 198 SER A CA 1
ATOM 1600 C C . SER A 1 198 ? -22.179 -19.431 38.443 1.00 58.88 198 SER A C 1
ATOM 1602 O O . SER A 1 198 ? -22.254 -18.250 38.790 1.00 58.88 198 SER A O 1
ATOM 1604 N N . VAL A 1 199 ? -22.941 -19.935 37.468 1.00 61.44 199 VAL A N 1
ATOM 1605 C CA . VAL A 1 199 ? -23.945 -19.157 36.727 1.00 61.44 199 VAL A CA 1
ATOM 1606 C C . VAL A 1 199 ? -25.164 -18.883 37.609 1.00 61.44 199 VAL A C 1
ATOM 1608 O O . VAL A 1 199 ? -25.620 -17.742 37.679 1.00 61.44 199 VAL A O 1
ATOM 1611 N N . GLU A 1 200 ? -25.637 -19.883 38.357 1.00 61.91 200 GLU A N 1
ATOM 1612 C CA . GLU A 1 200 ? -26.699 -19.706 39.356 1.00 61.91 200 GLU A CA 1
ATOM 1613 C C . GLU A 1 200 ? -26.302 -18.709 40.444 1.00 61.91 200 GLU A C 1
ATOM 1615 O O . GLU A 1 200 ? -27.056 -17.780 40.721 1.00 61.91 200 GLU A O 1
ATOM 1620 N N . THR A 1 201 ? -25.098 -18.819 41.016 1.00 68.81 201 THR A N 1
ATOM 1621 C CA . THR A 1 201 ? -24.648 -17.854 42.037 1.00 68.81 201 THR A CA 1
ATOM 1622 C C . THR A 1 201 ? -24.534 -16.436 41.488 1.00 68.81 201 THR A C 1
ATOM 1624 O O . THR A 1 201 ? -24.949 -15.501 42.171 1.00 68.81 201 THR A O 1
ATOM 1627 N N . LYS A 1 202 ? -24.047 -16.244 40.255 1.00 72.88 202 LYS A N 1
ATOM 1628 C CA . LYS A 1 202 ? -23.987 -14.910 39.638 1.00 72.88 202 LYS A CA 1
ATOM 1629 C C . LYS A 1 202 ? -25.379 -14.328 39.394 1.00 72.88 202 LYS A C 1
ATOM 1631 O O . LYS A 1 202 ? -25.600 -13.164 39.711 1.00 72.88 202 LYS A O 1
ATOM 1636 N N . ASN A 1 203 ? -26.319 -15.124 38.890 1.00 75.50 203 ASN A N 1
ATOM 1637 C CA . ASN A 1 203 ? -27.697 -14.682 38.665 1.00 75.50 203 ASN A CA 1
ATOM 1638 C C . ASN A 1 203 ? -28.424 -14.370 39.984 1.00 75.50 203 ASN A C 1
ATOM 1640 O O . ASN A 1 203 ? -29.151 -13.379 40.071 1.00 75.50 203 ASN A O 1
ATOM 1644 N N . 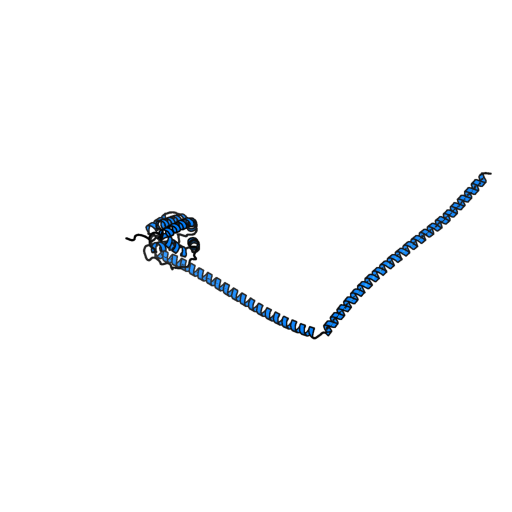VAL A 1 204 ? -28.177 -15.158 41.036 1.00 78.94 204 VAL A N 1
ATOM 1645 C CA . VAL A 1 204 ? -28.687 -14.891 42.391 1.00 78.94 204 VAL A CA 1
ATOM 1646 C C . VAL A 1 204 ? -28.097 -13.597 42.955 1.00 78.94 204 VAL A C 1
ATOM 1648 O O . VAL A 1 204 ? -28.836 -12.791 43.512 1.00 78.94 204 VAL A O 1
ATOM 1651 N N . LEU A 1 205 ? -26.792 -13.357 42.793 1.00 80.44 205 LEU A N 1
ATOM 1652 C CA . LEU A 1 205 ? -26.159 -12.104 43.218 1.00 80.44 205 LEU A CA 1
ATOM 1653 C C . LEU A 1 205 ? -26.698 -10.900 42.438 1.00 80.44 205 LEU A C 1
ATOM 1655 O O . LEU A 1 205 ? -26.969 -9.873 43.048 1.00 80.44 205 LEU A O 1
ATOM 1659 N N . LEU A 1 206 ? -26.919 -11.038 41.127 1.00 83.00 206 LEU A N 1
ATOM 1660 C CA . LEU A 1 206 ? -27.514 -9.986 40.298 1.00 83.00 206 LEU A CA 1
ATOM 1661 C C . LEU A 1 206 ? -28.936 -9.637 40.768 1.00 83.00 206 LEU A C 1
ATOM 1663 O O . LEU A 1 206 ? -29.279 -8.465 40.890 1.00 83.00 206 LEU A O 1
ATOM 1667 N N . SER A 1 207 ? -29.731 -10.661 41.093 1.00 82.69 207 SER A N 1
ATOM 1668 C CA . SER A 1 207 ? -31.092 -10.496 41.618 1.00 82.69 207 SER A CA 1
ATOM 1669 C C . SER A 1 207 ? -31.092 -9.822 42.996 1.00 82.69 207 SER A C 1
ATOM 1671 O O . SER A 1 207 ? -31.928 -8.961 43.259 1.00 82.69 207 SER A O 1
ATOM 1673 N N . LYS A 1 208 ? -30.127 -10.160 43.866 1.00 85.44 208 LYS A N 1
ATOM 1674 C CA . LYS A 1 208 ? -29.937 -9.498 45.169 1.00 85.44 208 LYS A CA 1
ATOM 1675 C C . LYS A 1 208 ? -29.526 -8.032 45.021 1.00 85.44 208 LYS A C 1
ATOM 1677 O O . LYS A 1 208 ? -30.078 -7.186 45.712 1.00 85.44 208 LYS A O 1
ATOM 1682 N N . LEU A 1 209 ? -28.621 -7.724 44.092 1.00 85.75 209 LEU A N 1
ATOM 1683 C CA . LEU A 1 209 ? -28.203 -6.351 43.785 1.00 85.75 209 LEU A CA 1
ATOM 1684 C C . LEU A 1 209 ? -29.375 -5.505 43.270 1.00 85.75 209 LEU A C 1
ATOM 1686 O O . LEU A 1 209 ? -29.561 -4.374 43.709 1.00 85.75 209 LEU A O 1
ATOM 1690 N N . GLN A 1 210 ? -30.215 -6.073 42.400 1.00 88.81 210 GLN A N 1
ATOM 1691 C CA . GLN A 1 210 ? -31.446 -5.416 41.952 1.00 88.81 210 GLN A CA 1
ATOM 1692 C C . GLN A 1 210 ? -32.434 -5.185 43.105 1.00 88.81 210 GLN A C 1
ATOM 1694 O O . GLN A 1 210 ? -33.057 -4.125 43.172 1.00 88.81 210 GLN A O 1
ATOM 1699 N N . GLN A 1 211 ? -32.573 -6.142 44.029 1.00 84.75 211 GLN A N 1
ATOM 1700 C CA . GLN A 1 211 ? -33.404 -5.970 45.225 1.00 84.75 211 GLN A CA 1
ATOM 1701 C C . GLN A 1 211 ? -32.877 -4.864 46.147 1.00 84.75 211 GLN A C 1
ATOM 1703 O O . GLN A 1 211 ? -33.668 -4.037 46.600 1.00 84.75 211 GLN A O 1
ATOM 1708 N N . GLU A 1 212 ? -31.567 -4.805 46.396 1.00 85.19 212 GLU A N 1
ATOM 1709 C CA . GLU A 1 212 ? -30.958 -3.728 47.188 1.00 85.19 212 GLU A CA 1
ATOM 1710 C C . GLU A 1 212 ? -31.143 -2.358 46.534 1.00 85.19 212 GLU A C 1
ATOM 1712 O O . GLU A 1 212 ? -31.451 -1.388 47.220 1.00 85.19 212 GLU A O 1
ATOM 1717 N N . GLU A 1 213 ? -31.038 -2.257 45.209 1.00 88.38 213 GLU A N 1
ATOM 1718 C CA . GLU A 1 213 ? -31.239 -0.986 44.508 1.00 88.38 213 GLU A CA 1
ATOM 1719 C C . GLU A 1 213 ? -32.686 -0.474 44.645 1.00 88.38 213 GLU A C 1
ATOM 1721 O O . GLU A 1 213 ? -32.921 0.721 44.851 1.00 88.38 213 GLU A O 1
ATOM 1726 N N . ILE A 1 214 ? -33.669 -1.380 44.577 1.00 90.62 214 ILE A N 1
ATOM 1727 C CA . ILE A 1 214 ? -35.081 -1.062 44.839 1.00 90.62 214 ILE A CA 1
ATOM 1728 C C . ILE A 1 214 ? -35.264 -0.627 46.297 1.00 90.62 214 ILE A C 1
ATOM 1730 O O . ILE A 1 214 ? -35.973 0.347 46.562 1.00 90.62 214 ILE A O 1
ATOM 1734 N N . HIS A 1 215 ? -34.603 -1.312 47.231 1.00 91.69 215 HIS A N 1
ATOM 1735 C CA . HIS A 1 215 ? -34.639 -0.985 48.650 1.00 91.69 215 HIS A CA 1
ATOM 1736 C C . HIS A 1 215 ? -34.075 0.421 48.905 1.00 91.69 215 HIS A C 1
ATOM 1738 O O . HIS A 1 215 ? -34.765 1.254 49.485 1.00 91.69 215 HIS A O 1
ATOM 1744 N N . CYS A 1 216 ? -32.895 0.756 48.381 1.00 89.19 216 CYS A N 1
ATOM 1745 C CA . CYS A 1 216 ? -32.313 2.097 48.505 1.00 89.19 216 CYS A CA 1
ATOM 1746 C C . CYS A 1 216 ? -33.243 3.188 47.951 1.00 89.19 216 CYS A C 1
ATOM 1748 O O . CYS A 1 216 ? -33.500 4.181 48.629 1.00 89.19 216 CYS A O 1
ATOM 1750 N N . LYS A 1 217 ? -33.841 2.976 46.769 1.00 90.44 217 LYS A N 1
ATOM 1751 C CA . LYS A 1 217 ? -34.813 3.923 46.187 1.00 90.44 217 LYS A CA 1
ATOM 1752 C C . LYS A 1 217 ? -36.055 4.111 47.064 1.00 90.44 217 LYS A C 1
ATOM 1754 O O . LYS A 1 217 ? -36.606 5.212 47.116 1.00 90.44 217 LYS A O 1
ATOM 1759 N N . PHE A 1 218 ? -36.513 3.057 47.741 1.00 92.25 218 PHE A N 1
ATOM 1760 C CA . PHE A 1 218 ? -37.626 3.141 48.686 1.00 92.25 218 PHE A CA 1
ATOM 1761 C C . PHE A 1 218 ? -37.258 3.974 49.920 1.00 92.25 218 PHE A C 1
ATOM 1763 O O . PHE A 1 218 ? -38.010 4.881 50.278 1.00 92.25 218 PHE A O 1
ATOM 1770 N N . TYR A 1 219 ? -36.091 3.729 50.522 1.00 86.88 219 TYR A N 1
ATOM 1771 C CA . TYR A 1 219 ? -35.629 4.480 51.694 1.00 86.88 219 TYR A CA 1
ATOM 1772 C C . TYR A 1 219 ? -35.339 5.952 51.378 1.00 86.88 219 TYR A C 1
ATOM 1774 O O . TYR A 1 219 ? -35.713 6.814 52.168 1.00 86.88 219 TYR A O 1
ATOM 1782 N N . ASP A 1 220 ? -34.793 6.271 50.202 1.00 90.25 220 ASP A N 1
ATOM 1783 C CA . ASP A 1 220 ? -34.638 7.661 49.750 1.00 90.25 220 ASP A CA 1
ATOM 1784 C C . ASP A 1 220 ? -35.989 8.377 49.635 1.00 90.25 220 ASP A C 1
ATOM 1786 O O . ASP A 1 220 ? -36.134 9.547 50.003 1.00 90.25 220 ASP A O 1
ATOM 1790 N N . LYS A 1 221 ? -37.008 7.680 49.119 1.00 92.25 221 LYS A N 1
ATOM 1791 C CA . LYS A 1 221 ? -38.363 8.228 49.008 1.00 92.25 221 LYS A CA 1
ATOM 1792 C C . LYS A 1 221 ? -38.993 8.438 50.385 1.00 92.25 221 LYS A C 1
ATOM 1794 O O . LYS A 1 221 ? -39.663 9.451 50.583 1.00 92.25 221 LYS A O 1
ATOM 1799 N N . LEU A 1 222 ? -38.748 7.521 51.320 1.00 91.62 222 LEU A N 1
ATOM 1800 C CA . LEU A 1 222 ? -39.194 7.635 52.706 1.00 91.62 222 LEU A CA 1
ATOM 1801 C C . LEU A 1 222 ? -38.518 8.823 53.406 1.00 91.62 222 LEU A C 1
ATOM 1803 O O . LEU A 1 222 ? -39.208 9.672 53.956 1.00 91.62 222 LEU A O 1
ATOM 1807 N N . ALA A 1 223 ? -37.199 8.975 53.266 1.00 88.81 223 ALA A N 1
ATOM 1808 C CA . ALA A 1 223 ? -36.450 10.094 53.836 1.00 88.81 223 ALA A CA 1
ATOM 1809 C C . ALA A 1 223 ? -36.928 11.458 53.304 1.00 88.81 223 ALA A C 1
ATOM 1811 O O . ALA A 1 223 ? -37.044 12.425 54.059 1.00 88.81 223 ALA A O 1
ATOM 1812 N N . ARG A 1 224 ? -37.268 11.547 52.008 1.00 90.50 224 ARG A N 1
ATOM 1813 C CA . ARG A 1 224 ? -37.893 12.754 51.432 1.00 90.50 224 ARG A CA 1
ATOM 1814 C C . ARG A 1 224 ? -39.260 13.040 52.051 1.00 90.50 224 ARG A C 1
ATOM 1816 O O . ARG A 1 224 ? -39.570 14.199 52.317 1.00 90.50 224 ARG A O 1
ATOM 1823 N N . HIS A 1 225 ? -40.067 12.003 52.273 1.00 89.69 225 HIS A N 1
ATOM 1824 C CA . HIS A 1 225 ? -41.374 12.143 52.908 1.00 89.69 225 HIS A CA 1
ATOM 1825 C C . HIS A 1 225 ? -41.252 12.599 54.369 1.00 89.69 225 HIS A C 1
ATOM 1827 O O . HIS A 1 225 ? -41.975 13.503 54.784 1.00 89.69 225 HIS A O 1
ATOM 1833 N N . ASP A 1 226 ? -40.309 12.046 55.129 1.00 92.50 226 ASP A N 1
ATOM 1834 C CA . ASP A 1 226 ? -40.052 12.451 56.515 1.00 92.50 226 ASP A CA 1
ATOM 1835 C C . ASP A 1 226 ? -39.551 13.896 56.586 1.00 92.50 226 ASP A C 1
ATOM 1837 O O . ASP A 1 226 ? -40.054 14.686 57.381 1.00 92.50 226 ASP A O 1
ATOM 1841 N N . SER A 1 227 ? -38.644 14.292 55.689 1.00 92.38 227 SER A N 1
ATOM 1842 C CA . SER A 1 227 ? -38.189 15.683 55.581 1.00 92.38 227 SER A CA 1
ATOM 1843 C C . SER A 1 227 ? -39.341 16.646 55.272 1.00 92.38 227 SER A C 1
ATOM 1845 O O . SER A 1 227 ? -39.459 17.694 55.909 1.00 92.38 227 SER A O 1
ATOM 1847 N N . MET A 1 228 ? -40.237 16.275 54.352 1.00 94.00 228 MET A N 1
ATOM 1848 C CA . MET A 1 228 ? -41.428 17.068 54.044 1.00 94.00 228 MET A CA 1
ATOM 1849 C C . MET A 1 228 ? -42.403 17.116 55.225 1.00 94.00 228 MET A C 1
ATOM 1851 O O . MET A 1 228 ? -42.969 18.169 55.509 1.00 94.00 228 MET A O 1
ATOM 1855 N N . THR A 1 229 ? -42.565 16.006 55.946 1.00 93.81 229 THR A N 1
ATOM 1856 C CA . THR A 1 229 ? -43.404 15.930 57.148 1.00 93.81 229 THR A CA 1
ATOM 1857 C C . THR A 1 229 ? -42.871 16.856 58.236 1.00 93.81 229 THR A C 1
ATOM 1859 O O . THR A 1 229 ? -43.636 17.648 58.779 1.00 93.81 229 THR A O 1
ATOM 1862 N N . ILE A 1 230 ? -41.560 16.837 58.494 1.00 94.25 230 ILE A N 1
ATOM 1863 C CA . ILE A 1 230 ? -40.904 17.739 59.449 1.00 94.25 230 ILE A CA 1
ATOM 1864 C C . ILE A 1 230 ? -41.080 19.198 59.017 1.00 94.25 230 ILE A C 1
ATOM 1866 O O . ILE A 1 230 ? -41.426 20.038 59.843 1.00 94.25 230 ILE A O 1
ATOM 1870 N N . ALA A 1 231 ? -40.903 19.514 57.730 1.00 93.88 231 ALA A N 1
ATOM 1871 C CA . ALA A 1 231 ? -41.087 20.874 57.222 1.00 93.88 231 ALA A CA 1
ATOM 1872 C C . ALA A 1 231 ? -42.530 21.374 57.413 1.00 93.88 231 ALA A C 1
ATOM 1874 O O . ALA A 1 231 ? -42.744 22.498 57.868 1.00 93.88 231 ALA A O 1
ATOM 1875 N N . LEU A 1 232 ? -43.523 20.529 57.118 1.00 95.31 232 LEU A N 1
ATOM 1876 C CA . LEU A 1 232 ? -44.934 20.849 57.337 1.00 95.31 232 LEU A CA 1
ATOM 1877 C C . LEU A 1 232 ? -45.258 21.004 58.827 1.00 95.31 232 LEU A C 1
ATOM 1879 O O . LEU A 1 232 ? -45.948 21.950 59.199 1.00 95.31 232 LEU A O 1
ATOM 1883 N N . GLN A 1 233 ? -44.734 20.124 59.685 1.00 95.19 233 GLN A N 1
ATOM 1884 C CA . GLN A 1 233 ? -44.901 20.221 61.137 1.00 95.19 233 GLN A CA 1
ATOM 1885 C C . GLN A 1 233 ? -44.267 21.504 61.691 1.00 95.19 233 GLN A C 1
ATOM 1887 O O . GLN A 1 233 ? -44.916 22.213 62.454 1.00 95.19 233 GLN A O 1
ATOM 1892 N N . SER A 1 234 ? -43.056 21.857 61.252 1.00 95.19 234 SER A N 1
ATOM 1893 C CA . SER A 1 234 ? -42.387 23.112 61.622 1.00 95.19 234 SER A CA 1
ATOM 1894 C C . SER A 1 234 ? -43.215 24.330 61.215 1.00 95.19 234 SER A C 1
ATOM 1896 O O . SER A 1 234 ? -43.417 25.239 62.016 1.00 95.19 234 SER A O 1
ATOM 1898 N N . LYS A 1 235 ? -43.761 24.330 59.991 1.00 96.19 235 LYS A N 1
ATOM 1899 C CA . LYS A 1 235 ? -44.612 25.424 59.507 1.00 96.19 235 LYS A CA 1
ATOM 1900 C C . LYS A 1 235 ? -45.915 25.546 60.297 1.00 96.19 235 LYS A C 1
ATOM 1902 O O . LYS A 1 235 ? -46.391 26.653 60.531 1.00 96.19 235 LYS A O 1
ATOM 1907 N N . LEU A 1 236 ? -46.493 24.422 60.715 1.00 96.06 236 LEU A N 1
ATOM 1908 C CA . LEU A 1 236 ? -47.701 24.404 61.535 1.00 96.06 236 LEU A CA 1
ATOM 1909 C C . LEU A 1 236 ? -47.432 25.008 62.921 1.00 96.06 236 LEU A C 1
ATOM 1911 O O . LEU A 1 236 ? -48.241 25.800 63.396 1.00 96.06 236 LEU A O 1
ATOM 1915 N N . VAL A 1 237 ? -46.283 24.698 63.530 1.00 96.38 237 VAL A N 1
ATOM 1916 C CA . VAL A 1 237 ? -45.858 25.297 64.807 1.00 96.38 237 VAL A CA 1
ATOM 1917 C C . VAL A 1 237 ? -45.656 26.809 64.673 1.00 96.38 237 VAL A C 1
ATOM 1919 O O . VAL A 1 237 ? -46.193 27.553 65.487 1.00 96.38 237 VAL A O 1
ATOM 1922 N N . GLU A 1 238 ? -44.985 27.279 63.616 1.00 94.50 238 GLU A N 1
ATOM 1923 C CA . GLU A 1 238 ? -44.830 28.722 63.354 1.00 94.50 238 GLU A CA 1
ATOM 1924 C C . GLU A 1 238 ? -46.184 29.446 63.273 1.00 94.50 238 GLU A C 1
ATOM 1926 O O . GLU A 1 238 ? -46.373 30.496 63.888 1.00 94.50 238 GLU A O 1
ATOM 1931 N N . LEU A 1 239 ? -47.149 28.875 62.544 1.00 95.00 239 LEU A N 1
ATOM 1932 C CA . LEU A 1 239 ? -48.488 29.457 62.421 1.00 95.00 239 LEU A CA 1
ATOM 1933 C C . LEU A 1 239 ? -49.256 29.442 63.749 1.00 95.00 239 LEU A C 1
ATOM 1935 O O . LEU A 1 239 ? -50.001 30.379 64.033 1.00 95.00 239 LEU A O 1
ATOM 1939 N N . LEU A 1 240 ? -49.087 28.406 64.574 1.00 96.12 240 LEU A N 1
ATOM 1940 C CA . LEU A 1 240 ? -49.682 28.364 65.912 1.00 96.12 240 LEU A CA 1
ATOM 1941 C C . LEU A 1 240 ? -49.114 29.464 66.816 1.00 96.12 240 LEU A C 1
ATOM 1943 O O . LEU A 1 240 ? -49.887 30.133 67.504 1.00 96.12 240 LEU A O 1
ATOM 1947 N N . ASP A 1 241 ? -47.803 29.699 66.771 1.00 94.75 241 ASP A N 1
ATOM 1948 C CA . ASP A 1 241 ? -47.161 30.785 67.517 1.00 94.75 241 ASP A CA 1
ATOM 1949 C C . ASP A 1 241 ? -47.666 32.162 67.057 1.00 94.75 241 ASP A C 1
ATOM 1951 O O . ASP A 1 241 ? -47.931 33.043 67.880 1.00 94.75 241 ASP A O 1
ATOM 1955 N N . GLU A 1 242 ? -47.851 32.363 65.747 1.00 95.88 242 GLU A N 1
ATOM 1956 C CA . GLU A 1 242 ? -48.452 33.586 65.199 1.00 95.88 242 GLU A CA 1
ATOM 1957 C C . GLU A 1 242 ? -49.899 33.786 65.668 1.00 95.88 242 GLU A C 1
ATOM 1959 O O . GLU A 1 242 ? -50.263 34.890 66.088 1.00 95.88 242 GLU A O 1
ATOM 1964 N N . ILE A 1 243 ? -50.718 32.729 65.648 1.00 93.88 243 ILE A N 1
ATOM 1965 C CA . ILE A 1 243 ? -52.097 32.769 66.154 1.00 93.88 243 ILE A CA 1
ATOM 1966 C C . ILE A 1 243 ? -52.108 33.106 67.647 1.00 93.88 243 ILE A C 1
ATOM 1968 O O . ILE A 1 243 ? -52.915 33.938 68.061 1.00 93.88 243 ILE A O 1
ATOM 1972 N N . SER A 1 244 ? -51.210 32.518 68.446 1.00 92.88 244 SER A N 1
ATOM 1973 C CA . SER A 1 244 ? -51.094 32.829 69.876 1.00 92.88 244 SER A CA 1
ATOM 1974 C C . SER A 1 244 ? -50.780 34.308 70.095 1.00 92.88 244 SER A C 1
ATOM 1976 O O . SER A 1 244 ? -51.503 34.979 70.828 1.00 92.88 244 SER A O 1
ATOM 1978 N N . LYS A 1 245 ? -49.783 34.857 69.385 1.00 93.88 245 LYS A N 1
ATOM 1979 C CA . LYS A 1 245 ? -49.439 36.289 69.463 1.00 93.88 245 LYS A CA 1
ATOM 1980 C C . LYS A 1 245 ? -50.620 37.184 69.085 1.00 93.88 245 LYS A C 1
ATOM 1982 O O . LYS A 1 245 ? -50.906 38.158 69.778 1.00 93.88 245 LYS A O 1
ATOM 1987 N N . LYS A 1 246 ? -51.340 36.857 68.005 1.00 93.31 246 LYS A N 1
ATOM 1988 C CA . LYS A 1 246 ? -52.535 37.612 67.589 1.00 93.31 246 LYS A CA 1
ATOM 1989 C C . LYS A 1 246 ? -53.689 37.489 68.573 1.00 93.31 246 LYS A C 1
ATOM 1991 O O . LYS A 1 246 ? -54.445 38.446 68.748 1.00 93.31 246 LYS A O 1
ATOM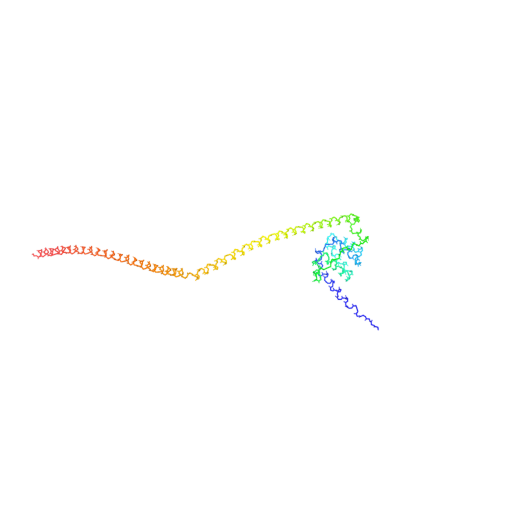 1996 N N . ASN A 1 247 ? -53.824 36.345 69.230 1.00 94.50 247 ASN A N 1
ATOM 1997 C CA . ASN A 1 247 ? -54.804 36.163 70.286 1.00 94.50 247 ASN A CA 1
ATOM 1998 C C . ASN A 1 247 ? -54.478 37.045 71.503 1.00 94.50 247 ASN A C 1
ATOM 2000 O O . ASN A 1 247 ? -55.372 37.735 71.992 1.00 94.50 247 ASN A O 1
ATOM 2004 N N . ASP A 1 248 ? -53.211 37.111 71.919 1.00 93.00 248 ASP A N 1
ATOM 2005 C CA . ASP A 1 248 ? -52.755 37.989 73.007 1.00 93.00 248 ASP A CA 1
ATOM 2006 C C . ASP A 1 248 ? -52.975 39.476 72.673 1.00 93.00 248 ASP A C 1
ATOM 2008 O O . ASP A 1 248 ? -53.541 40.223 73.478 1.00 93.00 248 ASP A O 1
ATOM 2012 N N . GLU A 1 249 ? -52.639 39.905 71.447 1.00 93.56 249 GLU A N 1
ATOM 2013 C CA . GLU A 1 249 ? -52.960 41.251 70.941 1.00 93.56 249 GLU A CA 1
ATOM 2014 C C . GLU A 1 249 ? -54.473 41.540 71.017 1.00 93.56 249 GLU A C 1
ATOM 2016 O O . GLU A 1 249 ? -54.897 42.617 71.448 1.00 93.56 249 GLU A O 1
ATOM 2021 N N . CYS A 1 250 ? -55.315 40.577 70.628 1.00 90.75 250 CYS A N 1
ATOM 2022 C CA . CYS A 1 250 ? -56.770 40.720 70.669 1.00 90.75 250 CYS A CA 1
ATOM 2023 C C . CYS A 1 250 ? -57.300 40.846 72.107 1.00 90.75 250 CYS A C 1
ATOM 2025 O O . CYS A 1 250 ? -58.234 41.616 72.357 1.00 90.75 250 CYS A O 1
ATOM 2027 N N . ILE A 1 251 ? -56.712 40.114 73.060 1.00 92.25 251 ILE A N 1
ATOM 2028 C CA . ILE A 1 251 ? -57.041 40.217 74.487 1.00 92.25 251 ILE A CA 1
ATOM 2029 C C . ILE A 1 251 ? -56.710 41.624 74.997 1.00 92.25 251 ILE A C 1
ATOM 2031 O O . ILE A 1 251 ? -57.594 42.274 75.564 1.00 92.25 251 ILE A O 1
ATOM 2035 N N . HIS A 1 252 ? -55.509 42.138 74.719 1.00 90.62 252 HIS A N 1
ATOM 2036 C CA . HIS A 1 252 ? -55.118 43.497 75.108 1.00 90.62 252 HIS A CA 1
ATOM 2037 C C . HIS A 1 252 ? -56.040 44.571 74.514 1.00 90.62 252 HIS A C 1
ATOM 2039 O O . HIS A 1 252 ? -56.565 45.414 75.244 1.00 90.62 252 HIS A O 1
ATOM 2045 N N . LEU A 1 253 ? -56.343 44.499 73.214 1.00 90.81 253 LEU A N 1
ATOM 2046 C CA . LEU A 1 253 ? -57.271 45.436 72.568 1.00 90.81 253 LEU A CA 1
ATOM 2047 C C . LEU A 1 253 ? -58.685 45.373 73.168 1.00 90.81 253 LEU A C 1
ATOM 2049 O O . LEU A 1 253 ? -59.365 46.397 73.274 1.00 90.81 253 LEU A O 1
ATOM 2053 N N . LYS A 1 254 ? -59.161 44.192 73.587 1.00 90.69 254 LYS A N 1
ATOM 2054 C CA . LYS A 1 254 ? -60.449 44.056 74.291 1.00 90.69 254 LYS A CA 1
ATOM 2055 C C . LYS A 1 254 ? -60.429 44.741 75.656 1.00 90.69 254 LYS A C 1
ATOM 2057 O O . LYS A 1 254 ? -61.438 45.335 76.040 1.00 90.69 254 LYS A O 1
ATOM 2062 N N . GLU A 1 255 ? -59.330 44.655 76.398 1.00 91.56 255 GLU A N 1
ATOM 2063 C CA . GLU A 1 255 ? -59.181 45.339 77.686 1.00 91.56 255 GLU A CA 1
ATOM 2064 C C . GLU A 1 255 ? -59.158 46.857 77.528 1.00 91.56 255 GLU A C 1
ATOM 2066 O O . GLU A 1 255 ? -59.867 47.559 78.253 1.00 91.56 255 GLU A O 1
ATOM 2071 N N . ASP A 1 256 ? -58.421 47.371 76.548 1.00 91.44 256 ASP A N 1
ATOM 2072 C CA . ASP A 1 256 ? -58.384 48.805 76.275 1.00 91.44 256 ASP A CA 1
ATOM 2073 C C . ASP A 1 256 ? -59.735 49.321 75.777 1.00 91.44 256 ASP A C 1
ATOM 2075 O O . ASP A 1 256 ? -60.224 50.332 76.281 1.00 91.44 256 ASP A O 1
ATOM 2079 N N . ASN A 1 257 ? -60.430 48.575 74.914 1.00 8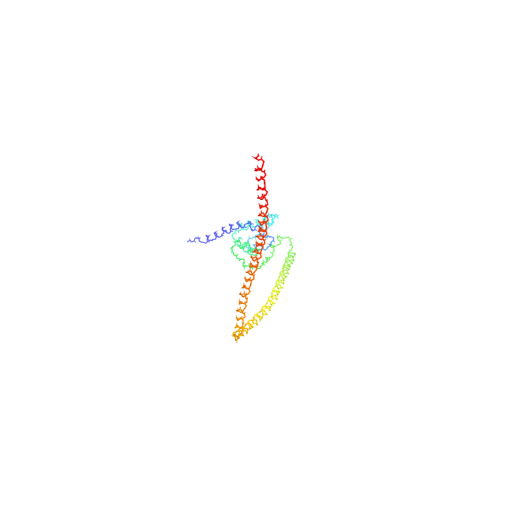9.00 257 ASN A N 1
ATOM 2080 C CA . ASN A 1 257 ? -61.810 48.894 74.541 1.00 89.00 257 ASN A CA 1
ATOM 2081 C C . ASN A 1 257 ? -62.753 48.924 75.757 1.00 89.00 257 ASN A C 1
ATOM 2083 O O . ASN A 1 257 ? -63.634 49.782 75.822 1.00 89.00 257 ASN A O 1
ATOM 2087 N N . LYS A 1 258 ? -62.576 48.041 76.755 1.00 91.12 258 LYS A N 1
ATOM 2088 C CA . LYS A 1 258 ? -63.338 48.115 78.018 1.00 91.12 258 LYS A CA 1
ATOM 2089 C C . LYS A 1 258 ? -63.019 49.394 78.796 1.00 91.12 258 LYS A C 1
ATOM 2091 O O . LYS A 1 258 ? -63.946 50.001 79.330 1.00 91.12 258 LYS A O 1
ATOM 2096 N N . LYS A 1 259 ? -61.749 49.811 78.872 1.00 89.94 259 LYS A N 1
ATOM 2097 C CA . LYS A 1 259 ? -61.345 51.069 79.533 1.00 89.94 259 LYS A CA 1
ATOM 2098 C C . LYS A 1 259 ? -61.931 52.285 78.814 1.00 89.94 259 LYS A C 1
ATOM 2100 O O . LYS A 1 259 ? -62.547 53.123 79.464 1.00 89.94 259 LYS A O 1
ATOM 2105 N N . ILE A 1 260 ? -61.820 52.336 77.485 1.00 89.25 260 ILE A N 1
ATOM 2106 C CA . ILE A 1 260 ? -62.405 53.395 76.649 1.00 89.25 260 ILE A CA 1
ATOM 2107 C C . ILE A 1 260 ? -63.921 53.446 76.843 1.00 89.25 260 ILE A C 1
ATOM 2109 O O . ILE A 1 260 ? -64.479 54.525 77.014 1.00 89.25 260 ILE A O 1
ATOM 2113 N N . LYS A 1 261 ? -64.596 52.291 76.885 1.00 88.62 261 LYS A N 1
ATOM 2114 C CA . LYS A 1 261 ? -66.040 52.226 77.140 1.00 88.62 261 LYS A CA 1
ATOM 2115 C C . LYS A 1 261 ? -66.405 52.790 78.516 1.00 88.62 261 LYS A C 1
ATOM 2117 O O . LYS A 1 261 ? -67.313 53.609 78.592 1.00 88.62 261 LYS A O 1
ATOM 2122 N N . LYS A 1 262 ? -65.660 52.437 79.574 1.00 86.94 262 LYS A N 1
ATOM 2123 C CA . LYS A 1 262 ? -65.832 53.032 80.913 1.00 86.94 262 LYS A CA 1
ATOM 2124 C C . LYS A 1 262 ? -65.642 54.552 80.892 1.00 86.94 262 LYS A C 1
ATOM 2126 O O . LYS A 1 262 ? -66.496 55.267 81.400 1.00 86.94 262 LYS A O 1
ATOM 2131 N N . MET A 1 263 ? -64.583 55.049 80.251 1.00 86.25 263 MET A N 1
ATOM 2132 C CA . MET A 1 263 ? -64.348 56.491 80.097 1.00 86.25 263 MET A CA 1
ATOM 2133 C C . MET A 1 263 ? -65.478 57.183 79.319 1.00 86.25 263 MET A C 1
ATOM 2135 O O . MET A 1 263 ? -65.920 58.263 79.702 1.00 86.25 263 MET A O 1
ATOM 2139 N N . ALA A 1 264 ? -65.986 56.569 78.248 1.00 82.75 264 ALA A N 1
ATOM 2140 C CA . ALA A 1 264 ? -67.110 57.099 77.480 1.00 82.75 264 ALA A CA 1
ATOM 2141 C C . ALA A 1 264 ? -68.403 57.158 78.315 1.00 82.75 264 ALA A C 1
ATOM 2143 O O . ALA A 1 264 ? -69.153 58.131 78.217 1.00 82.75 264 ALA A O 1
ATOM 2144 N N . ASP A 1 265 ? -68.650 56.150 79.154 1.00 83.88 265 ASP A N 1
ATOM 2145 C CA . ASP A 1 265 ? -69.786 56.121 80.077 1.00 83.88 265 ASP A CA 1
ATOM 2146 C C . ASP A 1 265 ? -69.639 57.173 81.200 1.00 83.88 265 ASP A C 1
ATOM 2148 O O . ASP A 1 265 ? -70.604 57.873 81.511 1.00 83.88 265 ASP A O 1
ATOM 2152 N N . GLU A 1 266 ? -68.433 57.386 81.744 1.00 83.12 266 GLU A N 1
ATOM 2153 C CA . GLU A 1 266 ? -68.136 58.464 82.707 1.00 83.12 266 GLU A CA 1
ATOM 2154 C C . GLU A 1 266 ? -68.335 59.863 82.106 1.00 83.12 266 GLU A C 1
ATOM 2156 O O . GLU A 1 266 ? -68.909 60.750 82.745 1.00 83.12 266 GLU A O 1
ATOM 2161 N N . ILE A 1 267 ? -67.890 60.069 80.864 1.00 80.88 267 ILE A N 1
ATOM 2162 C CA . ILE A 1 267 ? -68.096 61.317 80.124 1.00 80.88 267 ILE A CA 1
ATOM 2163 C C . ILE A 1 267 ? -69.595 61.563 79.911 1.00 80.88 267 ILE A C 1
ATOM 2165 O O . ILE A 1 267 ? -70.076 62.659 80.207 1.00 80.88 267 ILE A O 1
ATOM 2169 N N . LYS A 1 268 ? -70.362 60.550 79.477 1.00 78.75 268 LYS A N 1
ATOM 2170 C CA . LYS A 1 268 ? -71.832 60.644 79.381 1.00 78.75 268 LYS A CA 1
ATOM 2171 C C . LYS A 1 268 ? -72.464 61.048 80.715 1.00 78.75 268 LYS A C 1
ATOM 2173 O O . LYS A 1 268 ? -73.353 61.898 80.723 1.00 78.75 268 LYS A O 1
ATOM 2178 N N . LEU A 1 269 ? -71.990 60.493 81.834 1.00 75.38 269 LEU A N 1
ATOM 2179 C CA . LEU A 1 269 ? -72.482 60.832 83.172 1.00 75.38 269 LEU A CA 1
ATOM 2180 C C . LEU A 1 269 ? -72.194 62.302 83.530 1.00 75.38 269 LEU A C 1
ATOM 2182 O O . LEU A 1 269 ? -73.098 63.013 83.967 1.00 75.38 269 LEU A O 1
ATOM 2186 N N . LYS A 1 270 ? -70.967 62.788 83.286 1.00 74.19 270 LYS A N 1
ATOM 2187 C CA . LYS A 1 270 ? -70.573 64.189 83.536 1.00 74.19 270 LYS A CA 1
ATOM 2188 C C . LYS A 1 270 ? -71.382 65.188 82.702 1.00 74.19 270 LYS A C 1
ATOM 2190 O O . LYS A 1 270 ? -71.834 66.198 83.239 1.00 74.19 270 LYS A O 1
ATOM 2195 N N . PHE A 1 271 ? -71.635 64.892 81.426 1.00 67.88 271 PHE A N 1
ATOM 2196 C CA . PHE A 1 271 ? -72.489 65.733 80.576 1.00 67.88 271 PHE A CA 1
ATOM 2197 C C . PHE A 1 271 ? -73.969 65.701 80.985 1.00 67.88 271 PHE A C 1
ATOM 2199 O O . PHE A 1 271 ? -74.680 66.682 80.777 1.00 67.88 271 PHE A O 1
ATOM 2206 N N . SER A 1 272 ? -74.437 64.617 81.609 1.00 60.62 272 SER A N 1
ATOM 2207 C CA . SER A 1 272 ? -75.806 64.528 82.126 1.00 60.62 272 SER A CA 1
ATOM 2208 C C . SER A 1 272 ? -76.012 65.300 83.440 1.00 60.62 272 SER A C 1
ATOM 2210 O O . SER A 1 272 ? -77.139 65.696 83.729 1.00 60.62 272 SER A O 1
ATOM 2212 N N . VAL A 1 273 ? -74.949 65.540 84.221 1.00 59.59 273 VAL A N 1
ATOM 2213 C CA . VAL A 1 273 ? -74.981 66.332 85.470 1.00 59.59 273 VAL A CA 1
ATOM 2214 C C . VAL A 1 273 ? -74.901 67.842 85.203 1.00 59.59 273 VAL A C 1
ATOM 2216 O O . VAL A 1 273 ? -75.486 68.611 85.949 1.00 59.59 273 VAL A O 1
ATOM 2219 N N . HIS A 1 274 ? -74.255 68.277 84.117 1.00 56.69 274 HIS A N 1
ATOM 2220 C CA . HIS A 1 274 ? -74.173 69.697 83.724 1.00 56.69 274 HIS A CA 1
ATOM 2221 C C . HIS A 1 274 ? -75.404 70.233 82.961 1.00 56.69 274 HIS A C 1
ATOM 2223 O O . HIS A 1 274 ? -75.402 71.381 82.525 1.00 56.69 274 HIS A O 1
ATOM 2229 N N . ARG A 1 275 ? -76.442 69.411 82.754 1.00 51.25 275 ARG A N 1
ATOM 2230 C CA . ARG A 1 275 ? -77.692 69.793 82.062 1.00 51.25 275 ARG A CA 1
ATOM 2231 C C . ARG A 1 275 ? -78.899 69.986 82.995 1.00 51.25 275 ARG A C 1
ATOM 2233 O O . ARG A 1 275 ? -80.013 70.126 82.495 1.00 51.25 275 ARG A O 1
ATOM 2240 N N . LYS A 1 276 ? -78.690 69.972 84.313 1.00 46.03 276 LYS A N 1
ATOM 2241 C CA . LYS A 1 276 ? -79.659 70.410 85.330 1.00 46.03 276 LYS A CA 1
ATOM 2242 C C . LYS A 1 276 ? -79.184 71.721 85.931 1.00 46.03 276 LYS A C 1
ATOM 2244 O O . LYS A 1 276 ? -80.066 72.548 86.228 1.00 46.03 276 LYS A O 1
#

Secondary structure (DSSP, 8-state):
----SSSHHHHHHHHHHHHHHHHTHHHHHHH--TT-HHHHHHHHHTTSS-HHHHHHHHHS-SSHHHHHHHHHHHHHHT-HHHHHHHHHHHHHH-HHHHHHHHSS------------SSTTHHHH-S-HHHHHHHHHHHHHHHHHHHHHHHHHHHHHHHHHHHHHHHHHHHHHHHHHHHHHHHHHHHHHHHHHHT-HHHHHHHHHHHHHHHHHHHHHHHHHHHHHHHHHHHHHHHHHHHHHHHHHHHHHHHHHHHHHHHHHHHHHHHHHHHHHHTT-

Sequence (276 aa):
MTKNSNETYSVTENENNKELLDNLRVEITTNLDIHRQFIFSYLISKKVLDEEDCEQIMNSGVTRQQKVCCFIDIIRRKGSSGIKHFIDALEYENPALYKAFTGKNATKFIAPLIPSGRAWDCISGLSAKEYVDSDRAILSSQLEQRIKDYHCMVIQLNRSIEEKNIVEKNLMTAQLKIDDLQKNIEKLKVHYQNNPKSVETKNVLLSKLQQEEIHCKFYDKLARHDSMTIALQSKLVELLDEISKKNDECIHLKEDNKKIKKMADEIKLKFSVHRK

pLDDT: mean 75.71, std 16.47, range [36.38, 97.5]

Radius of gyration: 59.56 Å; chains: 1; bounding box: 120×98×159 Å